Protein AF-A0A915I3L7-F1 (afdb_monomer_lite)

Secondary structure (DSSP, 8-state):
--HHHHHHHHHHTT---TTS--SEESSPPPPP-BTTTB--EEE---EEEETTEEEEEEEE--SGGGTT-EE--EEEPPTT--HHHHHHHHHHHHH-TTSSS---TTEEEEEHHHHHTT-SS-BS-STTHHHHHHHHHHHTTT------------SSEEEEEEEEEEEETTEEEEEEEEETTEEE--EEEE-TTS-HHHHHHHHHHHHH-TTSEEEEEEEEEEEE---PSTTTS--EEEEEEEEEEE-SSS-------SSTTEEEEE---HHHHHHHHHHHHH-EE-

InterPro domains:
  IPR000086 NUDIX hydrolase domain [PF00293] (41-110)
  IPR000086 NUDIX hydrolase domain [PS51462] (38-161)
  IPR015797 NUDIX hydrolase-like domain superfamily [SSF55811] (39-121)
  IPR020084 NUDIX hydrolase, conserved site [PS00893] (75-96)
  IPR020476 NUDIX hydrolase [PR00502] (70-84)
  IPR020476 NUDIX hydrolase [PR00502] (84-99)

Radius of gyration: 21.19 Å; chains: 1; bounding box: 58×44×58 Å

pLDDT: mean 79.24, std 13.97, range [39.09, 95.19]

Foldseek 3Di:
DDQQVVVVVCVQQADDPPVDPAPAEPDDADQDADPPNDKDKAFDFDWDDDDPFIKTKWFADPDPVQGRAIDTQMDIADQQAWSVRSSVVSCCVRQVVVDPDDGDPGMDIDGLVCVLVVNDDHHSDCPCNVVSVLVVVCVVVVDPPPDDDDDDWDSFEKEFEWEWEDPDDQKIKTKWFADPNYIHTRMYTYYPPDDPVNRVVVVCCQFQNPLQKDWPFKFFDHKYFRSPPPSTRDYIYTYIYTYIDGDDDPDPDQSQGPDPGIGMGMDPDSVVSVVSVVCVVRTHTD

Sequence (286 aa):
MDSWETTIFDFLRQELDISLAPDIIFKKTEQLLVRRNLVYVGVGVIFRKNGDKLEILLTQEAREDCKYSWYLPAGRVEPAETLEEGMMREVQEETGLSCQSFESLGASWFDVDDVLHVRNPKLRCEDILPLIAIGKERFSVEKAVLAAHIPRSTASLLCRVCCYRRLNDNKFELLLRTVGSRTKLPVVEFSVDCHIPKVVFYLLNQVFGLDQVSLNEIKVISVECSPKPVGRNDGFCLTLLCDLRENDDRLNVSLDGRKAGYSIQDVNSQDIISRIESWIQFGCKI

Organism: Romanomermis culicivorax (NCBI:txid13658)

Structure (mmCIF, N/CA/C/O backbone):
data_AF-A0A915I3L7-F1
#
_entry.id   AF-A0A915I3L7-F1
#
loop_
_atom_site.group_PDB
_atom_site.id
_atom_site.type_symbol
_atom_site.label_atom_id
_atom_site.label_alt_id
_atom_site.label_comp_id
_atom_site.label_asym_id
_atom_site.label_entity_id
_atom_site.label_seq_id
_atom_site.pdbx_PDB_ins_code
_atom_site.Cartn_x
_atom_site.Cartn_y
_atom_site.Cartn_z
_atom_site.occupancy
_atom_site.B_iso_or_equiv
_atom_site.auth_seq_id
_atom_site.auth_comp_id
_atom_site.auth_asym_id
_atom_site.auth_atom_id
_atom_site.pdbx_PDB_model_num
ATOM 1 N N . MET A 1 1 ? 4.398 14.611 24.160 1.00 62.47 1 MET A N 1
ATOM 2 C CA . MET A 1 1 ? 3.847 13.587 23.262 1.00 62.47 1 MET A CA 1
ATOM 3 C C . MET A 1 1 ? 3.081 12.636 24.144 1.00 62.47 1 MET A C 1
ATOM 5 O O . MET A 1 1 ? 3.648 12.173 25.132 1.00 62.47 1 MET A O 1
ATOM 9 N N . ASP A 1 2 ? 1.796 12.459 23.873 1.00 74.88 2 ASP A N 1
ATOM 10 C CA . ASP A 1 2 ? 0.937 11.634 24.721 1.00 74.88 2 ASP A CA 1
ATOM 11 C C . ASP A 1 2 ? 1.383 10.160 24.673 1.00 74.88 2 ASP A C 1
ATOM 13 O O . ASP A 1 2 ? 2.095 9.729 23.756 1.00 74.88 2 ASP A O 1
ATOM 17 N N . SER A 1 3 ? 1.004 9.359 25.676 1.00 79.75 3 SER A N 1
ATOM 18 C CA . SER A 1 3 ? 1.417 7.944 25.753 1.00 79.75 3 SER A CA 1
ATOM 19 C C . SER A 1 3 ? 0.965 7.140 24.529 1.00 79.75 3 SER A C 1
ATOM 21 O O . SER A 1 3 ? 1.692 6.275 24.032 1.00 79.75 3 SER A O 1
ATOM 23 N N . TRP A 1 4 ? -0.216 7.462 24.001 1.00 84.88 4 TRP A N 1
ATOM 24 C CA . TRP A 1 4 ? -0.742 6.846 22.793 1.00 84.88 4 TRP A CA 1
ATOM 25 C C . TRP A 1 4 ? 0.005 7.313 21.539 1.00 84.88 4 TRP A C 1
ATOM 27 O O . TRP A 1 4 ? 0.300 6.483 20.687 1.00 84.88 4 TRP A O 1
ATOM 37 N N . GLU A 1 5 ? 0.373 8.596 21.434 1.00 86.06 5 GLU A N 1
ATOM 38 C CA . GLU A 1 5 ? 1.135 9.114 20.291 1.00 86.06 5 GLU A CA 1
ATOM 39 C C . GLU A 1 5 ? 2.491 8.431 20.205 1.00 86.06 5 GLU A C 1
ATOM 41 O O . GLU A 1 5 ? 2.899 8.027 19.126 1.00 86.06 5 GLU A O 1
ATOM 46 N N . THR A 1 6 ? 3.155 8.235 21.346 1.00 83.25 6 THR A N 1
ATOM 47 C CA . THR A 1 6 ? 4.419 7.487 21.418 1.00 83.25 6 THR A CA 1
ATOM 48 C C . THR A 1 6 ? 4.237 6.061 20.897 1.00 83.25 6 THR A C 1
ATOM 50 O O . THR A 1 6 ? 5.007 5.608 20.059 1.00 83.25 6 THR A O 1
ATOM 53 N N . THR A 1 7 ? 3.150 5.391 21.293 1.00 77.81 7 THR A N 1
ATOM 54 C CA . THR A 1 7 ? 2.822 4.043 20.798 1.00 77.81 7 THR A CA 1
ATOM 55 C C . THR A 1 7 ? 2.563 4.040 19.287 1.00 77.81 7 THR A C 1
ATOM 57 O O . THR A 1 7 ? 3.008 3.139 18.578 1.00 77.81 7 THR A O 1
ATOM 60 N N . ILE A 1 8 ? 1.873 5.063 18.768 1.00 79.12 8 ILE A N 1
ATOM 61 C CA . ILE A 1 8 ? 1.695 5.256 17.327 1.00 79.12 8 ILE A CA 1
ATOM 62 C C . ILE A 1 8 ? 3.046 5.503 16.659 1.00 79.12 8 ILE A C 1
ATOM 64 O O . ILE A 1 8 ? 3.305 4.906 15.626 1.00 79.12 8 ILE A O 1
ATOM 68 N N . PHE A 1 9 ? 3.945 6.298 17.235 1.00 77.31 9 PHE A N 1
ATOM 69 C CA . PHE A 1 9 ? 5.290 6.483 16.693 1.00 77.31 9 PHE A CA 1
ATOM 70 C C . PHE A 1 9 ? 6.085 5.198 16.619 1.00 77.31 9 PHE A C 1
ATOM 72 O O . PHE A 1 9 ? 6.696 4.956 15.585 1.00 77.31 9 PHE A O 1
ATOM 79 N N . ASP A 1 10 ? 6.080 4.392 17.672 1.00 73.06 10 ASP A N 1
ATOM 80 C CA . ASP A 1 10 ? 6.791 3.115 17.700 1.00 73.06 10 ASP A CA 1
ATOM 81 C C . ASP A 1 10 ? 6.244 2.181 16.617 1.00 73.06 10 ASP A C 1
ATOM 83 O O . ASP A 1 10 ? 7.001 1.617 15.821 1.00 73.06 10 ASP A O 1
ATOM 87 N N . PHE A 1 11 ? 4.915 2.152 16.485 1.00 68.62 11 PHE A N 1
ATOM 88 C CA . PHE A 1 11 ? 4.231 1.467 15.399 1.00 68.62 11 PHE A CA 1
ATOM 89 C C . PHE A 1 11 ? 4.692 1.978 14.015 1.00 68.62 11 PHE A C 1
ATOM 91 O O . PHE A 1 11 ? 5.070 1.204 13.135 1.00 68.62 11 PHE A O 1
ATOM 98 N N . LEU A 1 12 ? 4.728 3.297 13.825 1.00 66.94 12 LEU A N 1
ATOM 99 C CA . LEU A 1 12 ? 5.177 3.952 12.597 1.00 66.94 12 LEU A CA 1
ATOM 100 C C . LEU A 1 12 ? 6.675 3.758 12.314 1.00 66.94 12 LEU A C 1
ATOM 102 O O . LEU A 1 12 ? 7.101 3.935 11.166 1.00 66.94 12 LEU A O 1
ATOM 106 N N . ARG A 1 13 ? 7.458 3.445 13.350 1.00 62.88 13 ARG A N 1
ATOM 107 C CA . ARG A 1 13 ? 8.918 3.317 13.357 1.00 62.88 13 ARG A CA 1
ATOM 108 C C . ARG A 1 13 ? 9.435 1.897 13.205 1.00 62.88 13 ARG A C 1
ATOM 110 O O . ARG A 1 13 ? 10.651 1.774 13.278 1.00 62.88 13 ARG A O 1
ATOM 117 N N . GLN A 1 14 ? 8.587 0.910 12.888 1.00 57.91 14 GLN A N 1
ATOM 118 C CA . GLN A 1 14 ? 8.910 -0.492 12.516 1.00 57.91 14 GLN A CA 1
ATOM 119 C C . GLN A 1 14 ? 8.502 -1.544 13.543 1.00 57.91 14 GLN A C 1
ATOM 121 O O . GLN A 1 14 ? 8.500 -2.729 13.211 1.00 57.91 14 GLN A O 1
ATOM 126 N N . GLU A 1 15 ? 8.148 -1.162 14.771 1.00 51.75 15 GLU A N 1
ATOM 127 C CA . GLU A 1 15 ? 7.853 -2.138 15.818 1.00 51.75 15 GLU A CA 1
ATOM 128 C C . GLU A 1 15 ? 6.361 -2.466 15.860 1.00 51.75 15 GLU A C 1
ATOM 130 O O . GLU A 1 15 ? 5.546 -1.850 16.547 1.00 51.75 15 GLU A O 1
ATOM 135 N N . LEU A 1 16 ? 5.994 -3.487 15.093 1.00 54.62 16 LEU A N 1
ATOM 136 C CA . LEU A 1 16 ? 4.694 -4.127 15.198 1.00 54.62 16 LEU A CA 1
ATOM 137 C C . LEU A 1 16 ? 4.599 -4.952 16.493 1.00 54.62 16 LEU A C 1
ATOM 139 O O . LEU A 1 16 ? 5.175 -6.038 16.598 1.00 54.62 16 LEU A O 1
ATOM 143 N N . ASP A 1 17 ? 3.809 -4.492 17.464 1.00 52.72 17 ASP A N 1
ATOM 144 C CA . ASP A 1 17 ? 3.472 -5.286 18.650 1.00 52.72 17 ASP A CA 1
ATOM 145 C C . ASP A 1 17 ? 2.332 -6.280 18.362 1.00 52.72 17 ASP A C 1
ATOM 147 O O . ASP A 1 17 ? 1.155 -6.047 18.642 1.00 52.72 17 ASP A O 1
ATOM 151 N N . ILE A 1 18 ? 2.697 -7.428 17.795 1.00 47.31 18 ILE A N 1
ATOM 152 C CA . ILE A 1 18 ? 1.781 -8.539 17.483 1.00 47.31 18 ILE A CA 1
ATOM 153 C C . ILE A 1 18 ? 1.240 -9.289 18.705 1.00 47.31 18 ILE A C 1
ATOM 155 O O . ILE A 1 18 ? 0.466 -10.233 18.550 1.00 47.31 18 ILE A O 1
ATOM 159 N N . SER A 1 19 ? 1.643 -8.920 19.927 1.00 48.81 19 SER A N 1
ATOM 160 C CA . SER A 1 19 ? 1.039 -9.511 21.127 1.00 48.81 19 SER A CA 1
ATOM 161 C C . SER A 1 19 ? -0.444 -9.139 21.264 1.00 48.81 19 SER A C 1
ATOM 163 O O . SER A 1 19 ? -1.189 -9.785 22.001 1.00 48.81 19 SER A O 1
ATOM 165 N N . LEU A 1 20 ? -0.895 -8.129 20.516 1.00 58.34 20 LEU A N 1
ATOM 166 C CA . LEU A 1 20 ? -2.269 -7.666 20.497 1.00 58.34 20 LEU A CA 1
ATOM 167 C C . LEU A 1 20 ? -3.013 -8.312 19.322 1.00 58.34 20 LEU A C 1
ATOM 169 O O . LEU A 1 20 ? -2.939 -7.835 18.192 1.00 58.34 20 LEU A O 1
ATOM 173 N N . ALA A 1 21 ? -3.751 -9.384 19.620 1.00 69.62 21 ALA A N 1
ATOM 174 C CA . ALA A 1 21 ? -4.668 -10.062 18.702 1.00 69.62 21 ALA A CA 1
ATOM 175 C C . ALA A 1 21 ? -5.561 -9.075 17.906 1.00 69.62 21 ALA A C 1
ATOM 177 O O . ALA A 1 21 ? -5.828 -7.962 18.390 1.00 69.62 21 ALA A O 1
ATOM 178 N N . PRO A 1 22 ? -6.038 -9.466 16.703 1.00 80.81 22 PRO A N 1
ATOM 179 C CA . PRO A 1 22 ? -6.966 -8.648 15.927 1.00 80.81 22 PRO A CA 1
ATOM 180 C C . PRO A 1 22 ? -8.203 -8.308 16.761 1.00 80.81 22 PRO A C 1
ATOM 182 O O . PRO A 1 22 ? -8.719 -9.134 17.515 1.00 80.81 22 PRO A O 1
ATOM 185 N N . ASP A 1 23 ? -8.688 -7.079 16.621 1.00 79.94 23 ASP A N 1
ATOM 186 C CA . ASP A 1 23 ? -9.842 -6.600 17.376 1.00 79.94 23 ASP A CA 1
ATOM 187 C C . ASP A 1 23 ? -11.157 -7.183 16.837 1.00 79.94 23 ASP A C 1
ATOM 189 O O . ASP A 1 23 ? -12.138 -7.319 17.573 1.00 79.94 23 ASP A O 1
ATOM 193 N N . ILE A 1 24 ? -11.186 -7.508 15.541 1.00 81.81 24 ILE A N 1
ATOM 194 C CA . ILE A 1 24 ? -12.325 -8.100 14.838 1.00 81.81 24 ILE A CA 1
ATOM 195 C C . ILE A 1 24 ? -11.806 -9.193 13.908 1.00 81.81 24 ILE A C 1
ATOM 197 O O . ILE A 1 24 ? -10.849 -8.972 13.171 1.00 81.81 24 ILE A O 1
ATOM 201 N N . ILE A 1 25 ? -12.479 -10.343 13.907 1.00 84.69 25 ILE A N 1
ATOM 202 C CA . ILE A 1 25 ? -12.240 -11.436 12.962 1.00 84.69 25 ILE A CA 1
ATOM 203 C C . ILE A 1 25 ? -13.493 -11.569 12.098 1.00 84.69 25 ILE A C 1
ATOM 205 O O . ILE A 1 25 ? -14.564 -11.913 12.597 1.00 84.69 25 ILE A O 1
ATOM 209 N N . PHE A 1 26 ? -13.376 -11.266 10.809 1.00 74.56 26 PHE A N 1
ATOM 210 C CA . PHE A 1 26 ? -14.506 -11.302 9.875 1.00 74.56 26 PHE A CA 1
ATOM 211 C C . PHE A 1 26 ? -14.843 -12.702 9.373 1.00 74.56 26 PHE A C 1
ATOM 213 O O . PHE A 1 26 ? -16.000 -13.021 9.101 1.00 74.56 26 PHE A O 1
ATOM 220 N N . LYS A 1 27 ? -13.810 -13.525 9.213 1.00 72.44 27 LYS A N 1
ATOM 221 C CA . LYS A 1 27 ? -13.888 -14.906 8.756 1.00 72.44 27 LYS A CA 1
ATOM 222 C C . LYS A 1 27 ? -12.587 -15.587 9.150 1.00 72.44 27 LYS A C 1
ATOM 224 O O . LYS A 1 27 ? -11.536 -14.956 9.111 1.00 72.44 27 LYS A O 1
ATOM 229 N N . LYS A 1 28 ? -12.659 -16.863 9.527 1.00 68.25 28 LYS A N 1
ATOM 230 C CA . LYS A 1 28 ? -11.456 -17.653 9.785 1.00 68.25 28 LYS A CA 1
ATOM 231 C C . LYS A 1 28 ? -10.645 -17.739 8.492 1.00 68.25 28 LYS A C 1
ATOM 233 O O . LYS A 1 28 ? -11.147 -18.262 7.498 1.00 68.25 28 LYS A O 1
ATOM 238 N N . THR A 1 29 ? -9.427 -17.222 8.528 1.00 71.62 29 THR A N 1
ATOM 239 C CA . THR A 1 29 ? -8.500 -17.267 7.400 1.00 71.62 29 THR A CA 1
ATOM 240 C C . THR A 1 29 ? -7.958 -18.688 7.253 1.00 71.62 29 THR A C 1
ATOM 242 O O . THR A 1 29 ? -7.597 -19.328 8.246 1.00 71.62 29 THR A O 1
ATOM 245 N N . GLU A 1 30 ? -7.928 -19.215 6.029 1.00 71.81 30 GLU A N 1
ATOM 246 C CA . GLU A 1 30 ? -7.107 -20.395 5.743 1.00 71.81 30 GLU A CA 1
ATOM 247 C C . GLU A 1 30 ? -5.631 -20.017 5.847 1.00 71.81 30 GLU A C 1
ATOM 249 O O . GLU A 1 30 ? -5.273 -18.862 5.629 1.00 71.81 30 GLU A O 1
ATOM 254 N N . GLN A 1 31 ? -4.763 -20.982 6.151 1.00 75.88 31 GLN A N 1
ATOM 255 C CA . GLN A 1 31 ? -3.328 -20.719 6.143 1.00 75.88 31 GLN A CA 1
ATOM 256 C C . GLN A 1 31 ? -2.915 -20.227 4.753 1.00 75.88 31 GLN A C 1
ATOM 258 O O . GLN A 1 31 ? -3.094 -20.921 3.746 1.00 75.88 31 GLN A O 1
ATOM 263 N N . LEU A 1 32 ? -2.384 -19.012 4.706 1.00 77.81 32 LEU A N 1
ATOM 264 C CA . LEU A 1 32 ? -1.841 -18.441 3.487 1.00 77.81 32 LEU A CA 1
ATOM 265 C C . LEU A 1 32 ? -0.483 -19.070 3.231 1.00 77.81 32 LEU A C 1
ATOM 267 O O . LEU A 1 32 ? 0.289 -19.280 4.154 1.00 77.81 32 LEU A O 1
ATOM 271 N N . LEU A 1 33 ? -0.211 -19.417 1.985 1.00 76.75 33 LEU A N 1
ATOM 272 C CA . LEU A 1 33 ? 1.027 -20.036 1.552 1.00 76.75 33 LEU A CA 1
ATOM 273 C C . LEU A 1 33 ? 1.379 -19.437 0.193 1.00 76.75 33 LEU A C 1
ATOM 275 O O . LEU A 1 33 ? 0.644 -19.606 -0.793 1.00 76.75 33 LEU A O 1
ATOM 279 N N . VAL A 1 34 ? 2.509 -18.729 0.153 1.00 78.12 34 VAL A N 1
ATOM 280 C CA . VAL A 1 34 ? 3.043 -18.137 -1.079 1.00 78.12 34 VAL A CA 1
ATOM 281 C C . VAL A 1 34 ? 3.219 -19.234 -2.135 1.00 78.12 34 VAL A C 1
ATOM 283 O O . VAL A 1 34 ? 3.613 -20.354 -1.813 1.00 78.12 34 VAL A O 1
ATOM 286 N N . ARG A 1 35 ? 2.865 -18.932 -3.392 1.00 77.50 35 ARG A N 1
ATOM 287 C CA . ARG A 1 35 ? 2.818 -19.858 -4.547 1.00 77.50 35 ARG A CA 1
ATOM 288 C C . ARG A 1 35 ? 1.738 -20.950 -4.488 1.00 77.50 35 ARG A C 1
ATOM 290 O O . ARG A 1 35 ? 1.567 -21.645 -5.487 1.00 77.50 35 ARG A O 1
ATOM 297 N N . ARG A 1 36 ? 0.983 -21.096 -3.391 1.00 80.19 36 ARG A N 1
ATOM 298 C CA . ARG A 1 36 ? -0.126 -22.066 -3.292 1.00 80.19 36 ARG A CA 1
ATOM 299 C C . ARG A 1 36 ? -1.495 -21.403 -3.412 1.00 80.19 36 ARG A C 1
ATOM 301 O O . ARG A 1 36 ? -2.238 -21.717 -4.332 1.00 80.19 36 ARG A O 1
ATOM 308 N N . ASN A 1 37 ? -1.832 -20.517 -2.478 1.00 76.44 37 ASN A N 1
ATOM 309 C CA . ASN A 1 37 ? -3.106 -19.781 -2.446 1.00 76.44 37 ASN A CA 1
ATOM 310 C C . ASN A 1 37 ? -2.910 -18.259 -2.345 1.00 76.44 37 ASN A C 1
ATOM 312 O O . ASN A 1 37 ? -3.890 -17.520 -2.324 1.00 76.44 37 ASN A O 1
ATOM 316 N N . LEU A 1 38 ? -1.657 -17.795 -2.318 1.00 78.06 38 LEU A N 1
ATOM 317 C CA . LEU A 1 38 ? -1.293 -16.385 -2.321 1.00 78.06 38 LEU A CA 1
ATOM 318 C C . LEU A 1 38 ? -0.116 -16.141 -3.272 1.00 78.06 38 LEU A C 1
ATOM 320 O O . LEU A 1 38 ? 0.848 -16.908 -3.291 1.00 78.06 38 LEU A O 1
ATOM 324 N N . VAL A 1 39 ? -0.187 -15.074 -4.067 1.00 81.06 39 VAL A N 1
ATOM 325 C CA . VAL A 1 39 ? 0.894 -14.643 -4.962 1.00 81.06 39 VAL A CA 1
ATOM 326 C C . VAL A 1 39 ? 1.097 -13.148 -4.777 1.00 81.06 39 VAL A C 1
ATOM 328 O O . VAL A 1 39 ? 0.152 -12.378 -4.929 1.00 81.06 39 VAL A O 1
ATOM 331 N N . TYR A 1 40 ? 2.332 -12.749 -4.485 1.00 80.81 40 TYR A N 1
ATOM 332 C CA . TYR A 1 40 ? 2.744 -11.350 -4.510 1.00 80.81 40 TYR A CA 1
ATOM 333 C C . TYR A 1 40 ? 3.506 -11.076 -5.801 1.00 80.81 40 TYR A C 1
ATOM 335 O O . TYR A 1 40 ? 4.358 -11.875 -6.196 1.00 80.81 40 TYR A O 1
ATOM 343 N N . VAL A 1 41 ? 3.203 -9.947 -6.436 1.00 83.88 41 VAL A N 1
ATOM 344 C CA . VAL A 1 41 ? 3.956 -9.428 -7.579 1.00 83.88 41 VAL A CA 1
ATOM 345 C C . VAL A 1 41 ? 4.542 -8.086 -7.165 1.00 83.88 41 VAL A C 1
ATOM 347 O O . VAL A 1 41 ? 3.793 -7.170 -6.827 1.00 83.88 41 VAL A O 1
ATOM 350 N N . GLY A 1 42 ? 5.869 -7.997 -7.136 1.00 83.56 42 GLY A N 1
ATOM 351 C CA . GLY A 1 42 ? 6.584 -6.739 -6.940 1.00 83.56 42 GLY A CA 1
ATOM 352 C C . GLY A 1 42 ? 6.785 -6.046 -8.283 1.00 83.56 42 GLY A C 1
ATOM 353 O O . GLY A 1 42 ? 7.073 -6.724 -9.264 1.00 83.56 42 GLY A O 1
ATOM 354 N N . VAL A 1 43 ? 6.627 -4.721 -8.324 1.00 85.19 43 VAL A N 1
ATOM 355 C CA . VAL A 1 43 ? 6.913 -3.880 -9.498 1.00 85.19 43 VAL A CA 1
ATOM 356 C C . VAL A 1 43 ? 7.866 -2.764 -9.072 1.00 85.19 43 VAL A C 1
ATOM 358 O O . VAL A 1 43 ? 7.585 -2.036 -8.118 1.00 85.19 43 VAL A O 1
ATOM 361 N N . GLY A 1 44 ? 8.988 -2.627 -9.772 1.00 85.75 44 GLY A N 1
ATOM 362 C CA . GLY A 1 44 ? 10.047 -1.674 -9.467 1.00 85.75 44 GLY A CA 1
ATOM 363 C C . GLY A 1 44 ? 9.963 -0.429 -10.340 1.00 85.75 44 GLY A C 1
ATOM 364 O O . GLY A 1 44 ? 10.067 -0.511 -11.558 1.00 85.75 44 GLY A O 1
ATOM 365 N N . VAL A 1 45 ? 9.842 0.742 -9.714 1.00 88.25 45 VAL A N 1
ATOM 366 C CA . VAL A 1 45 ? 9.994 2.045 -10.381 1.00 88.25 45 VAL A CA 1
ATOM 367 C C . VAL A 1 45 ? 11.349 2.613 -9.974 1.00 88.25 45 VAL A C 1
ATOM 369 O O . VAL A 1 45 ? 11.515 3.091 -8.852 1.00 88.25 45 VAL A O 1
ATOM 372 N N . ILE A 1 46 ? 12.333 2.518 -10.867 1.00 88.38 46 ILE A N 1
ATOM 373 C CA . ILE A 1 46 ? 13.729 2.843 -10.557 1.00 88.38 46 ILE A CA 1
ATOM 374 C C . ILE A 1 46 ? 14.147 4.054 -11.374 1.00 88.38 46 ILE A C 1
ATOM 376 O O . ILE A 1 46 ? 14.146 4.004 -12.603 1.00 88.38 46 ILE A O 1
ATOM 380 N N . PHE A 1 47 ? 14.548 5.116 -10.681 1.00 89.81 47 PHE A N 1
ATOM 381 C CA . PHE A 1 47 ? 15.040 6.336 -11.305 1.00 89.81 47 PHE A CA 1
ATOM 382 C C . PHE A 1 47 ? 16.543 6.509 -11.121 1.00 89.81 47 PHE A C 1
ATOM 384 O O . PHE A 1 47 ? 17.104 6.135 -10.089 1.00 89.81 47 PHE A O 1
ATOM 391 N N . ARG A 1 48 ? 17.179 7.172 -12.087 1.00 88.69 48 ARG A N 1
ATOM 392 C CA . ARG A 1 48 ? 18.520 7.745 -11.939 1.00 88.69 48 ARG A CA 1
ATOM 393 C C . ARG A 1 48 ? 18.547 9.179 -12.456 1.00 88.69 48 ARG A C 1
ATOM 395 O O . ARG A 1 48 ? 17.821 9.524 -13.386 1.00 88.69 48 ARG A O 1
ATOM 402 N N . LYS A 1 49 ? 19.414 10.008 -11.873 1.00 90.38 49 LYS A N 1
ATOM 403 C CA . LYS A 1 49 ? 19.750 11.325 -12.431 1.00 90.38 49 LYS A CA 1
ATOM 404 C C . LYS A 1 49 ? 20.917 11.167 -13.407 1.00 90.38 49 LYS A C 1
ATOM 406 O O . LYS A 1 49 ? 21.948 10.617 -13.026 1.00 90.38 49 LYS A O 1
ATOM 411 N N . ASN A 1 50 ? 20.759 11.660 -14.632 1.00 89.75 50 ASN A N 1
ATOM 412 C CA . ASN A 1 50 ? 21.801 11.710 -15.657 1.00 89.75 50 ASN A CA 1
ATOM 413 C C . ASN A 1 50 ? 21.942 13.161 -16.150 1.00 89.75 50 ASN A C 1
ATOM 415 O O . ASN A 1 50 ? 21.206 13.613 -17.029 1.00 89.75 50 ASN A O 1
ATOM 419 N N . GLY A 1 51 ? 22.842 13.923 -15.517 1.00 89.62 51 GLY A N 1
ATOM 420 C CA . GLY A 1 51 ? 22.888 15.380 -15.675 1.00 89.62 51 GLY A CA 1
ATOM 421 C C . GLY A 1 51 ? 21.585 16.025 -15.193 1.00 89.62 51 GLY A C 1
ATOM 422 O O . GLY A 1 51 ? 21.134 15.744 -14.082 1.00 89.62 51 GLY A O 1
ATOM 423 N N . ASP A 1 52 ? 20.966 16.842 -16.047 1.00 87.75 52 ASP A N 1
ATOM 424 C CA . ASP A 1 52 ? 19.679 17.500 -15.773 1.00 87.75 52 ASP A CA 1
ATOM 425 C C . ASP A 1 52 ? 18.459 16.611 -16.075 1.00 87.75 52 ASP A C 1
ATOM 427 O O . ASP A 1 52 ? 17.320 17.012 -15.830 1.00 87.75 52 ASP A O 1
ATOM 431 N N . LYS A 1 53 ? 18.671 15.405 -16.619 1.00 89.88 53 LYS A N 1
ATOM 432 C CA . LYS A 1 53 ? 17.591 14.482 -16.978 1.00 89.88 53 LYS A CA 1
ATOM 433 C C . LYS A 1 53 ? 17.314 13.480 -15.871 1.00 89.88 53 LYS A C 1
ATOM 435 O O . LYS A 1 53 ? 18.228 12.956 -15.227 1.00 89.88 53 LYS A O 1
ATOM 440 N N . LEU A 1 54 ? 16.032 13.176 -15.698 1.00 93.31 54 LEU A N 1
ATOM 441 C CA . LEU A 1 54 ? 15.578 12.051 -14.899 1.00 93.31 54 LEU A CA 1
ATOM 442 C C . LEU A 1 54 ? 15.271 10.890 -15.838 1.00 93.31 54 LEU A C 1
ATOM 444 O O . LEU A 1 54 ? 14.437 11.020 -16.732 1.00 93.31 54 LEU A O 1
ATOM 448 N N . GLU A 1 55 ? 15.930 9.760 -15.618 1.00 94.19 55 GLU A N 1
ATOM 449 C CA . GLU A 1 55 ? 15.734 8.553 -16.412 1.00 94.19 55 GLU A CA 1
ATOM 450 C C . GLU A 1 55 ? 15.106 7.447 -15.562 1.00 94.19 55 GLU A C 1
ATOM 452 O O . GLU A 1 55 ? 15.366 7.359 -14.360 1.00 94.19 55 GLU A O 1
ATOM 457 N N . ILE A 1 56 ? 14.300 6.594 -16.191 1.00 93.94 56 ILE A N 1
ATOM 458 C CA . ILE A 1 56 ? 13.671 5.413 -15.601 1.00 93.94 56 ILE A CA 1
ATOM 459 C C . ILE A 1 56 ? 14.177 4.141 -16.269 1.00 93.94 56 ILE A C 1
ATOM 461 O O . ILE A 1 56 ? 14.365 4.098 -17.485 1.00 93.94 56 ILE A O 1
ATOM 465 N N . LEU A 1 57 ? 14.384 3.102 -15.466 1.00 92.56 57 LEU A N 1
ATOM 466 C CA . LEU A 1 57 ? 14.729 1.777 -15.954 1.00 92.56 57 LEU A CA 1
ATOM 467 C C . LEU A 1 57 ? 13.477 1.018 -16.398 1.00 92.56 57 LEU A C 1
ATOM 469 O O . LEU A 1 57 ? 12.546 0.847 -15.611 1.00 92.56 57 LEU A O 1
ATOM 473 N N . LEU A 1 58 ? 13.499 0.508 -17.625 1.00 92.94 58 LEU A N 1
ATOM 474 C CA . LEU A 1 58 ? 12.485 -0.397 -18.159 1.00 92.94 58 LEU A CA 1
ATOM 475 C C . LEU A 1 58 ? 13.136 -1.694 -18.642 1.00 92.94 58 LEU A C 1
ATOM 477 O O . LEU A 1 58 ? 14.299 -1.698 -19.057 1.00 92.94 58 LEU A O 1
ATOM 481 N N . THR A 1 59 ? 12.367 -2.779 -18.625 1.00 90.81 59 THR A N 1
ATOM 482 C CA . THR A 1 59 ? 12.746 -4.081 -19.180 1.00 90.81 59 THR A CA 1
ATOM 483 C C . THR A 1 59 ? 11.884 -4.415 -20.396 1.00 90.81 59 THR A C 1
ATOM 485 O O . THR A 1 59 ? 10.745 -3.962 -20.529 1.00 90.81 59 THR A O 1
ATOM 488 N N . GLN A 1 60 ? 12.457 -5.142 -21.350 1.00 87.69 60 GLN A N 1
ATOM 489 C CA . GLN A 1 60 ? 11.829 -5.498 -22.614 1.00 87.69 60 GLN A CA 1
ATOM 490 C C . GLN A 1 60 ? 11.255 -6.913 -22.543 1.00 87.69 60 GLN A C 1
ATOM 492 O O . GLN A 1 60 ? 11.939 -7.861 -22.162 1.00 87.69 60 GLN A O 1
ATOM 497 N N . GLU A 1 61 ? 10.006 -7.066 -22.978 1.00 81.50 61 GLU A N 1
ATOM 498 C CA . GLU A 1 61 ? 9.323 -8.355 -22.989 1.00 81.50 61 GLU A CA 1
ATOM 499 C C . GLU A 1 61 ? 9.964 -9.354 -23.956 1.00 81.50 61 GLU A C 1
ATOM 501 O O . GLU A 1 61 ? 10.079 -9.111 -25.165 1.00 81.50 61 GLU A O 1
ATOM 506 N N . ALA A 1 62 ? 10.315 -10.520 -23.411 1.00 72.06 62 ALA A N 1
ATOM 507 C CA . ALA A 1 62 ? 10.846 -11.650 -24.166 1.00 72.06 62 ALA A CA 1
ATOM 508 C C . ALA A 1 62 ? 9.740 -12.533 -24.771 1.00 72.06 62 ALA A C 1
ATOM 510 O O . ALA A 1 62 ? 10.019 -13.340 -25.663 1.00 72.06 62 ALA A O 1
ATOM 511 N N . ARG A 1 63 ? 8.489 -12.405 -24.301 1.00 70.19 63 ARG A N 1
ATOM 512 C CA . ARG A 1 63 ? 7.370 -13.220 -24.790 1.00 70.19 63 ARG A CA 1
ATOM 513 C C . ARG A 1 63 ? 6.974 -12.840 -26.218 1.00 70.19 63 ARG A C 1
ATOM 515 O O . ARG A 1 63 ? 6.922 -11.664 -26.567 1.00 70.19 63 ARG A O 1
ATOM 522 N N . GLU A 1 64 ? 6.655 -13.838 -27.040 1.00 64.88 64 GLU A N 1
ATOM 523 C CA . GLU A 1 64 ? 6.366 -13.642 -28.470 1.00 64.88 64 GLU A CA 1
ATOM 524 C C . GLU A 1 64 ? 5.114 -12.795 -28.747 1.00 64.88 64 GLU A C 1
ATOM 526 O O . GLU A 1 64 ? 5.083 -12.066 -29.735 1.00 64.88 64 GLU A O 1
ATOM 531 N N . ASP A 1 65 ? 4.115 -12.848 -27.866 1.00 65.88 65 ASP A N 1
ATOM 532 C CA . ASP A 1 65 ? 2.848 -12.115 -27.967 1.00 65.88 65 ASP A CA 1
ATOM 533 C C . ASP A 1 65 ? 2.995 -10.600 -27.744 1.00 65.88 65 ASP A C 1
ATOM 535 O O . ASP A 1 65 ? 2.246 -9.816 -28.328 1.00 65.88 65 ASP A O 1
ATOM 539 N N . CYS A 1 66 ? 3.990 -10.179 -26.959 1.00 65.00 66 CYS A N 1
ATOM 540 C CA . CYS A 1 66 ? 4.255 -8.772 -26.625 1.00 65.00 66 CYS A CA 1
ATOM 541 C C . CYS A 1 66 ? 5.699 -8.354 -26.942 1.00 65.00 66 CYS A C 1
ATOM 543 O O . CYS A 1 66 ? 6.225 -7.402 -26.353 1.00 65.00 66 CYS A O 1
ATOM 545 N N . LYS A 1 67 ? 6.346 -9.068 -27.868 1.00 68.25 67 LYS A N 1
ATOM 546 C CA . LYS A 1 67 ? 7.771 -8.928 -28.168 1.00 68.25 67 LYS A CA 1
ATOM 547 C C . LYS A 1 67 ? 8.124 -7.473 -28.485 1.00 68.25 67 LYS A C 1
ATOM 549 O O . LYS A 1 67 ? 7.417 -6.803 -29.242 1.00 68.25 67 LYS A O 1
ATOM 554 N N . TYR A 1 68 ? 9.227 -6.999 -27.909 1.00 78.19 68 TYR A N 1
ATOM 555 C CA . TYR A 1 68 ? 9.767 -5.639 -28.071 1.00 78.19 68 TYR A CA 1
ATOM 556 C C . TYR A 1 68 ? 8.999 -4.502 -27.383 1.00 78.19 68 TYR A C 1
ATOM 558 O O . TYR A 1 68 ? 9.374 -3.338 -27.545 1.00 78.19 68 TYR A O 1
ATOM 566 N N . SER A 1 69 ? 7.949 -4.805 -26.618 1.00 88.25 69 SER A N 1
ATOM 567 C CA . SER A 1 69 ? 7.321 -3.813 -25.742 1.00 88.25 69 SER A CA 1
ATOM 568 C C . SER A 1 69 ? 8.062 -3.700 -24.409 1.00 88.25 69 SER A C 1
ATOM 570 O O . SER A 1 69 ? 8.706 -4.653 -23.968 1.00 88.25 69 SER A O 1
ATOM 572 N N . TRP A 1 70 ? 7.996 -2.522 -23.797 1.00 92.25 70 TRP A N 1
ATOM 573 C CA . TRP A 1 70 ? 8.718 -2.198 -22.567 1.00 92.25 70 TRP A CA 1
ATOM 574 C C . TRP A 1 70 ? 7.777 -2.107 -21.372 1.00 92.25 70 TRP A C 1
ATOM 576 O O . TRP A 1 70 ? 6.643 -1.637 -21.503 1.00 92.25 70 TRP A O 1
ATOM 586 N N . TYR A 1 71 ? 8.249 -2.542 -20.210 1.00 91.75 71 TYR A N 1
ATOM 587 C CA . TYR A 1 71 ? 7.502 -2.490 -18.961 1.00 91.75 71 TYR A CA 1
ATOM 588 C C . TYR A 1 71 ? 8.433 -2.236 -17.763 1.00 91.75 71 TYR A C 1
ATOM 590 O O . TYR A 1 71 ? 9.652 -2.165 -17.917 1.00 91.75 71 TYR A O 1
ATOM 598 N N . LEU A 1 72 ? 7.854 -1.998 -16.586 1.00 91.81 72 LEU A N 1
ATOM 599 C CA . LEU A 1 72 ? 8.621 -1.842 -15.347 1.00 91.81 72 LEU A CA 1
ATOM 600 C C . LEU A 1 72 ? 9.162 -3.202 -14.902 1.00 91.81 72 LEU A C 1
ATOM 602 O O . LEU A 1 72 ? 8.375 -4.140 -14.925 1.00 91.81 72 LEU A O 1
ATOM 606 N N . PRO A 1 73 ? 10.406 -3.308 -14.403 1.00 90.31 73 PRO A N 1
ATOM 607 C CA . PRO A 1 73 ? 10.884 -4.556 -13.826 1.00 90.31 73 PRO A CA 1
ATOM 608 C C . PRO A 1 73 ? 9.889 -5.106 -12.806 1.00 90.31 73 PRO A C 1
ATOM 610 O O . PRO A 1 73 ? 9.490 -4.379 -11.889 1.00 90.31 73 PRO A O 1
ATOM 613 N N . ALA A 1 74 ? 9.455 -6.352 -12.959 1.00 88.94 74 ALA A N 1
ATOM 614 C CA . ALA A 1 74 ? 8.478 -6.941 -12.058 1.00 88.94 74 ALA A CA 1
ATOM 615 C C . ALA A 1 74 ? 8.596 -8.456 -11.995 1.00 88.94 74 ALA A C 1
ATOM 617 O O . ALA A 1 74 ? 8.917 -9.125 -12.967 1.00 88.94 74 ALA A O 1
ATOM 618 N N . GLY A 1 75 ? 8.209 -9.025 -10.862 1.00 87.75 75 GLY A N 1
ATOM 619 C CA . GLY A 1 75 ? 8.214 -10.469 -10.740 1.00 87.75 75 GLY A CA 1
ATOM 620 C C . GLY A 1 75 ? 7.535 -10.975 -9.491 1.00 87.75 75 GLY A C 1
ATOM 621 O O . GLY A 1 75 ? 6.990 -10.221 -8.679 1.00 87.75 75 GLY A O 1
ATOM 622 N N . ARG A 1 76 ? 7.484 -12.299 -9.387 1.00 90.12 76 ARG A N 1
ATOM 623 C CA . ARG A 1 76 ? 6.771 -12.973 -8.305 1.00 90.12 76 ARG A CA 1
ATOM 624 C C . ARG A 1 76 ? 7.705 -13.125 -7.119 1.00 90.12 76 ARG A C 1
ATOM 626 O O . ARG A 1 76 ? 8.809 -13.629 -7.260 1.00 90.12 76 ARG A O 1
ATOM 633 N N . VAL A 1 77 ? 7.217 -12.779 -5.936 1.00 85.06 77 VAL A N 1
ATOM 634 C CA . VAL A 1 77 ? 7.965 -13.026 -4.699 1.00 85.06 77 VAL A CA 1
ATOM 635 C C . VAL A 1 77 ? 7.969 -14.524 -4.404 1.00 85.06 77 VAL A C 1
ATOM 637 O O . VAL A 1 77 ? 6.920 -15.177 -4.491 1.00 85.06 77 VAL A O 1
ATOM 640 N N . GLU A 1 78 ? 9.137 -15.073 -4.066 1.00 87.38 78 GLU A N 1
ATOM 641 C CA . GLU A 1 78 ? 9.277 -16.491 -3.745 1.00 87.38 78 GLU A CA 1
ATOM 642 C C . GLU A 1 78 ? 8.975 -16.795 -2.271 1.00 87.38 78 GLU A C 1
ATOM 644 O O . GLU A 1 78 ? 9.002 -15.906 -1.411 1.00 87.38 78 GLU A O 1
ATOM 649 N N . PRO A 1 79 ? 8.667 -18.063 -1.936 1.00 84.50 79 PRO A N 1
ATOM 650 C CA . PRO A 1 79 ? 8.564 -18.479 -0.546 1.00 84.50 79 PRO A CA 1
ATOM 651 C C . PRO A 1 79 ? 9.837 -18.117 0.229 1.00 84.50 79 PRO A C 1
ATOM 653 O O . PRO A 1 79 ? 10.946 -18.326 -0.255 1.00 84.50 79 PRO A O 1
ATOM 656 N N . ALA A 1 80 ? 9.667 -17.640 1.463 1.00 81.75 80 ALA A N 1
ATOM 657 C CA . ALA A 1 80 ? 10.742 -17.130 2.319 1.00 81.75 80 ALA A CA 1
ATOM 658 C C . ALA A 1 80 ? 11.407 -15.809 1.905 1.00 81.75 80 ALA A C 1
ATOM 660 O O . ALA A 1 80 ? 12.352 -15.442 2.587 1.00 81.75 80 ALA A O 1
ATOM 661 N N . GLU A 1 81 ? 10.957 -15.060 0.900 1.00 81.00 81 GLU A N 1
ATOM 662 C CA . GLU A 1 81 ? 11.551 -13.748 0.563 1.00 81.00 81 GLU A CA 1
ATOM 663 C C . GLU A 1 81 ? 10.645 -12.591 0.984 1.00 81.00 81 GLU A C 1
ATOM 665 O O . GLU A 1 81 ? 9.440 -12.636 0.742 1.00 81.00 81 GLU A O 1
ATOM 670 N N . THR A 1 82 ? 11.183 -11.528 1.592 1.00 78.69 82 THR A N 1
ATOM 671 C CA . THR A 1 82 ? 10.388 -10.298 1.784 1.00 78.69 82 THR A CA 1
ATOM 672 C C . THR A 1 82 ? 10.001 -9.684 0.431 1.00 78.69 82 THR A C 1
ATOM 674 O O . THR A 1 82 ? 10.588 -10.000 -0.603 1.00 78.69 82 THR A O 1
ATOM 677 N N . LEU A 1 83 ? 9.017 -8.772 0.420 1.00 78.50 83 LEU A N 1
ATOM 678 C CA . LEU A 1 83 ? 8.654 -8.041 -0.805 1.00 78.50 83 LEU A CA 1
ATOM 679 C C . LEU A 1 83 ? 9.860 -7.284 -1.391 1.00 78.50 83 LEU A C 1
ATOM 681 O O . LEU A 1 83 ? 10.037 -7.265 -2.604 1.00 78.50 83 LEU A O 1
ATOM 685 N N . GLU A 1 84 ? 10.685 -6.689 -0.525 1.00 78.31 84 GLU A N 1
ATOM 686 C CA . GLU A 1 84 ? 11.906 -5.978 -0.911 1.00 78.31 84 GLU A CA 1
ATOM 687 C C . GLU A 1 84 ? 12.964 -6.935 -1.472 1.00 78.31 84 GLU A C 1
ATOM 689 O O . GLU A 1 84 ? 13.486 -6.686 -2.554 1.00 78.31 84 GLU A O 1
ATOM 694 N N . GLU A 1 85 ? 13.231 -8.055 -0.791 1.00 84.00 85 GLU A N 1
ATOM 695 C CA . GLU A 1 85 ? 14.189 -9.069 -1.252 1.00 84.00 85 GLU A CA 1
ATOM 696 C C . GLU A 1 85 ? 13.791 -9.628 -2.623 1.00 84.00 85 GLU A C 1
ATOM 698 O O . GLU A 1 85 ? 14.619 -9.665 -3.534 1.00 84.00 85 GLU A O 1
ATOM 703 N N . GLY A 1 86 ? 12.515 -9.993 -2.790 1.00 85.38 86 GLY A N 1
ATOM 704 C CA . GLY A 1 86 ? 11.985 -10.472 -4.064 1.00 85.38 86 GLY A CA 1
ATOM 705 C C . GLY A 1 86 ? 12.109 -9.415 -5.161 1.00 85.38 86 GLY A C 1
ATOM 706 O O . GLY A 1 86 ? 12.581 -9.719 -6.249 1.00 85.38 86 GLY A O 1
ATOM 707 N N . MET A 1 87 ? 11.769 -8.153 -4.876 1.00 85.31 87 MET A N 1
ATOM 708 C CA . MET A 1 87 ? 11.918 -7.066 -5.849 1.00 85.31 87 MET A CA 1
ATOM 709 C C . MET A 1 87 ? 13.383 -6.842 -6.243 1.00 85.31 87 MET A C 1
ATOM 711 O O . MET A 1 87 ? 13.684 -6.703 -7.425 1.00 85.31 87 MET A O 1
ATOM 715 N N . MET A 1 88 ? 14.304 -6.820 -5.277 1.00 84.62 88 MET A N 1
ATOM 716 C CA . MET A 1 88 ? 15.736 -6.663 -5.544 1.00 84.62 88 MET A CA 1
ATOM 717 C C . MET A 1 88 ? 16.277 -7.801 -6.412 1.00 84.62 88 MET A C 1
ATOM 719 O O . MET A 1 88 ? 17.031 -7.537 -7.351 1.00 84.62 88 MET A O 1
ATOM 723 N N . ARG A 1 89 ? 15.868 -9.043 -6.125 1.00 90.00 89 ARG A N 1
ATOM 724 C CA . ARG A 1 89 ? 16.219 -10.224 -6.918 1.00 90.00 89 ARG A CA 1
ATOM 725 C C . ARG A 1 89 ? 15.690 -10.111 -8.351 1.00 90.00 89 ARG A C 1
ATOM 727 O O . ARG A 1 89 ? 16.471 -10.250 -9.283 1.00 90.00 89 ARG A O 1
ATOM 734 N N . GLU A 1 90 ? 14.408 -9.799 -8.539 1.00 89.62 90 GLU A N 1
ATOM 735 C CA . GLU A 1 90 ? 13.791 -9.669 -9.872 1.00 89.62 90 GLU A CA 1
ATOM 736 C C . GLU A 1 90 ? 14.445 -8.553 -10.702 1.00 89.62 90 GLU A C 1
ATOM 738 O O . GLU A 1 90 ? 14.793 -8.753 -11.864 1.00 89.62 90 GLU A O 1
ATOM 743 N N . VAL A 1 91 ? 14.717 -7.391 -10.093 1.00 86.81 91 VAL A N 1
ATOM 744 C CA . VAL A 1 91 ? 15.472 -6.316 -10.761 1.00 86.81 91 VAL A CA 1
ATOM 745 C C . VAL A 1 91 ? 16.844 -6.820 -11.184 1.00 86.81 91 VAL A C 1
ATOM 747 O O . VAL A 1 91 ? 17.263 -6.576 -12.313 1.00 86.81 91 VAL A O 1
ATOM 750 N N . GLN A 1 92 ? 17.563 -7.510 -10.300 1.00 86.56 92 GLN A N 1
ATOM 751 C CA . GLN A 1 92 ? 18.887 -8.042 -10.600 1.00 86.56 92 GLN A CA 1
ATOM 752 C C . GLN A 1 92 ? 18.852 -9.052 -11.757 1.00 86.56 92 GLN A C 1
ATOM 754 O O . GLN A 1 92 ? 19.694 -8.964 -12.649 1.00 86.56 92 GLN A O 1
ATOM 759 N N . GLU A 1 93 ? 17.887 -9.971 -11.758 1.00 86.62 93 GLU A N 1
ATOM 760 C CA . GLU A 1 93 ? 17.719 -11.005 -12.784 1.00 86.62 93 GLU A CA 1
ATOM 761 C C . GLU A 1 93 ? 17.363 -10.416 -14.158 1.00 86.62 93 GLU A C 1
ATOM 763 O O . GLU A 1 93 ? 17.964 -10.802 -15.161 1.00 86.62 93 GLU A O 1
ATOM 768 N N . GLU A 1 94 ? 16.440 -9.450 -14.220 1.00 85.69 94 GLU A N 1
ATOM 769 C CA . GLU A 1 94 ? 16.003 -8.866 -15.495 1.00 85.69 94 GLU A CA 1
ATOM 770 C C . GLU A 1 94 ? 16.993 -7.832 -16.054 1.00 85.69 94 GLU A C 1
ATOM 772 O O . GLU A 1 94 ? 17.175 -7.714 -17.270 1.00 85.69 94 GLU A O 1
ATOM 777 N N . THR A 1 95 ? 17.636 -7.059 -15.174 1.00 81.56 95 THR A N 1
ATOM 778 C CA . THR A 1 95 ? 18.379 -5.850 -15.572 1.00 81.56 95 THR A CA 1
ATOM 779 C C . THR A 1 95 ? 19.890 -5.990 -15.451 1.00 81.56 95 THR A C 1
ATOM 781 O O . THR A 1 95 ? 20.622 -5.271 -16.131 1.00 81.56 95 THR A O 1
ATOM 784 N N . GLY A 1 96 ? 20.370 -6.902 -14.600 1.00 79.81 96 GLY A N 1
ATOM 785 C CA . GLY A 1 96 ? 21.789 -7.071 -14.294 1.00 79.81 96 GLY A CA 1
ATOM 786 C C . GLY A 1 96 ? 22.387 -6.007 -13.362 1.00 79.81 96 GLY A C 1
ATOM 787 O O . GLY A 1 96 ? 23.596 -6.026 -13.142 1.00 79.81 96 GLY A O 1
ATOM 788 N N . LEU A 1 97 ? 21.585 -5.103 -12.777 1.00 73.06 97 LEU A N 1
ATOM 789 C CA . LEU A 1 97 ? 22.051 -3.903 -12.050 1.00 73.06 97 LEU A CA 1
ATOM 790 C C . LEU A 1 97 ? 22.908 -4.123 -10.781 1.00 73.06 97 LEU A C 1
ATOM 792 O O . LEU A 1 97 ? 23.349 -3.153 -10.168 1.00 73.06 97 LEU A O 1
ATOM 796 N N . SER A 1 98 ? 23.214 -5.360 -10.390 1.00 58.97 98 SER A N 1
ATOM 797 C CA . SER A 1 98 ? 24.215 -5.665 -9.353 1.00 58.97 98 SER A CA 1
ATOM 798 C C . SER A 1 98 ? 25.644 -5.808 -9.893 1.00 58.97 98 SER A C 1
ATOM 800 O O . SER A 1 98 ? 26.606 -5.786 -9.127 1.00 58.97 98 SER A O 1
ATOM 802 N N . CYS A 1 99 ? 25.788 -6.063 -11.195 1.00 41.78 99 CYS A N 1
ATOM 803 C CA . CYS A 1 99 ? 27.067 -6.287 -11.852 1.00 41.78 99 CYS A CA 1
ATOM 804 C C . CYS A 1 99 ? 27.591 -4.945 -12.367 1.00 41.78 99 CYS A C 1
ATOM 806 O O . CYS A 1 99 ? 26.895 -4.235 -13.083 1.00 41.78 99 CYS A O 1
ATOM 808 N N . GLN A 1 100 ? 28.831 -4.593 -12.020 1.00 41.31 100 GLN A N 1
ATOM 809 C CA . GLN A 1 100 ? 29.476 -3.304 -12.338 1.00 41.31 100 GLN A CA 1
ATOM 810 C C . GLN A 1 100 ? 29.663 -3.013 -13.842 1.00 41.31 100 GLN A C 1
ATOM 812 O O . GLN A 1 100 ? 30.326 -2.048 -14.217 1.00 41.31 100 GLN A O 1
ATOM 817 N N . SER A 1 101 ? 29.101 -3.828 -14.724 1.00 39.09 101 SER A N 1
ATOM 818 C CA . SER A 1 101 ? 29.200 -3.669 -16.162 1.00 39.09 101 SER A CA 1
ATOM 819 C C . SER A 1 101 ? 28.055 -4.425 -16.822 1.00 39.09 101 SER A C 1
ATOM 821 O O . SER A 1 101 ? 27.835 -5.587 -16.482 1.00 39.09 101 SER A O 1
ATOM 823 N N . PHE A 1 102 ? 27.439 -3.776 -17.808 1.00 41.19 102 PHE A N 1
ATOM 824 C CA . PHE A 1 102 ? 26.430 -4.264 -18.752 1.00 41.19 102 PHE A CA 1
ATOM 825 C C . PHE A 1 102 ? 24.971 -4.009 -18.358 1.00 41.19 102 PHE A C 1
ATOM 827 O O . PHE A 1 102 ? 24.372 -4.697 -17.540 1.00 41.19 102 PHE A O 1
ATOM 834 N N . GLU A 1 103 ? 24.397 -3.020 -19.047 1.00 50.38 103 GLU A N 1
ATOM 835 C CA . GLU A 1 103 ? 22.996 -3.030 -19.454 1.00 50.38 103 GLU A CA 1
ATOM 836 C C . GLU A 1 103 ? 22.701 -4.421 -20.044 1.00 50.38 103 GLU A C 1
ATOM 838 O O . GLU A 1 103 ? 23.318 -4.831 -21.031 1.00 50.38 103 GLU A O 1
ATOM 843 N N . SER A 1 104 ? 21.838 -5.197 -19.384 1.00 55.75 104 SER A N 1
ATOM 844 C CA . SER A 1 104 ? 21.351 -6.465 -19.932 1.00 55.75 104 SER A CA 1
ATOM 845 C C . SER A 1 104 ? 20.700 -6.218 -21.302 1.00 55.75 104 SER A C 1
ATOM 847 O O . SER A 1 104 ? 20.091 -5.171 -21.516 1.00 55.75 104 SER A O 1
ATOM 849 N N . LEU A 1 105 ? 20.766 -7.188 -22.227 1.00 58.84 105 LEU A N 1
ATOM 850 C CA . LEU A 1 105 ? 20.169 -7.086 -23.576 1.00 58.84 105 LEU A CA 1
ATOM 851 C C . LEU A 1 105 ? 18.661 -6.759 -23.563 1.00 58.84 105 LEU A C 1
ATOM 853 O O . LEU A 1 105 ? 18.116 -6.374 -24.595 1.00 58.84 105 LEU A O 1
ATOM 857 N N . GLY A 1 106 ? 17.995 -6.927 -22.417 1.00 77.50 106 GLY A N 1
ATOM 858 C CA . GLY A 1 106 ? 16.579 -6.641 -22.214 1.00 77.50 106 GLY A CA 1
ATOM 859 C C . GLY A 1 106 ? 16.278 -5.499 -21.243 1.00 77.50 106 GLY A C 1
ATOM 860 O O . GLY A 1 106 ? 15.136 -5.416 -20.817 1.00 77.50 106 GLY A O 1
ATOM 861 N N . ALA A 1 107 ? 17.232 -4.643 -20.861 1.00 87.31 107 ALA A N 1
ATOM 862 C CA . ALA A 1 107 ? 16.976 -3.515 -19.958 1.00 87.31 107 ALA A CA 1
ATOM 863 C C . ALA A 1 107 ? 17.594 -2.214 -20.479 1.00 87.31 107 ALA A C 1
ATOM 865 O O . ALA A 1 107 ? 18.689 -2.208 -21.037 1.00 87.31 107 ALA A O 1
ATOM 866 N N . SER A 1 108 ? 16.896 -1.091 -20.324 1.00 90.50 108 SER A N 1
ATOM 867 C CA . SER A 1 108 ? 17.381 0.210 -20.795 1.00 90.50 108 SER A CA 1
ATOM 868 C C . SER A 1 108 ? 16.791 1.364 -19.999 1.00 90.50 108 SER A C 1
ATOM 870 O O . SER A 1 108 ? 15.712 1.262 -19.413 1.00 90.50 108 SER A O 1
ATOM 872 N N . TRP A 1 109 ? 17.526 2.473 -19.993 1.00 93.12 109 TRP A N 1
ATOM 873 C CA . TRP A 1 109 ? 17.118 3.719 -19.362 1.00 93.12 109 TRP A CA 1
ATOM 874 C C . TRP A 1 109 ? 16.442 4.636 -20.376 1.00 93.12 109 TRP A C 1
ATOM 876 O O . TRP A 1 109 ? 16.957 4.841 -21.474 1.00 93.12 109 TRP A O 1
ATOM 886 N N . PHE A 1 110 ? 15.306 5.207 -19.990 1.00 93.75 110 PHE A N 1
ATOM 887 C CA . PHE A 1 110 ? 14.531 6.132 -20.812 1.00 93.75 110 PHE A CA 1
ATOM 888 C C . PHE A 1 110 ? 14.286 7.430 -20.065 1.00 93.75 110 PHE A C 1
ATOM 890 O O . PHE A 1 110 ? 14.134 7.421 -18.847 1.00 93.75 110 PHE A O 1
ATOM 897 N N . ASP A 1 111 ? 14.218 8.542 -20.790 1.00 95.19 111 ASP A N 1
ATOM 898 C CA . ASP A 1 111 ? 13.796 9.813 -20.213 1.00 95.19 111 ASP A CA 1
ATOM 899 C C . ASP A 1 111 ? 12.370 9.678 -19.653 1.00 95.19 111 ASP A C 1
ATOM 901 O O . ASP A 1 111 ? 11.464 9.185 -20.330 1.00 95.19 111 ASP A O 1
ATOM 905 N N . VAL A 1 112 ? 12.172 10.076 -18.395 1.00 94.69 112 VAL A N 1
ATOM 906 C CA . VAL A 1 112 ? 10.880 9.918 -17.714 1.00 94.69 112 VAL A CA 1
ATOM 907 C C . VAL A 1 112 ? 9.769 10.678 -18.431 1.00 94.69 112 VAL A C 1
ATOM 909 O O . VAL A 1 112 ? 8.639 10.189 -18.490 1.00 94.69 112 VAL A O 1
ATOM 912 N N . ASP A 1 113 ? 10.063 11.854 -18.986 1.00 93.94 113 ASP A N 1
ATOM 913 C CA . ASP A 1 113 ? 9.060 12.640 -19.694 1.00 93.94 113 ASP A CA 1
ATOM 914 C C . ASP A 1 113 ? 8.711 12.018 -21.047 1.00 93.94 113 ASP A C 1
ATOM 916 O O . ASP A 1 113 ? 7.545 12.055 -21.440 1.00 93.94 113 ASP A O 1
ATOM 920 N N . ASP A 1 114 ? 9.652 11.366 -21.727 1.00 94.69 114 ASP A N 1
ATOM 921 C CA . ASP A 1 114 ? 9.334 10.624 -22.951 1.00 94.69 114 ASP A CA 1
ATOM 922 C C . ASP A 1 114 ? 8.422 9.420 -22.679 1.00 94.69 114 ASP A C 1
ATOM 924 O O . ASP A 1 114 ? 7.490 9.177 -23.453 1.00 94.69 114 ASP A O 1
ATOM 928 N N . VAL A 1 115 ? 8.625 8.718 -21.558 1.00 94.69 115 VAL A N 1
ATOM 929 C CA . VAL A 1 115 ? 7.774 7.589 -21.147 1.00 94.69 115 VAL A CA 1
ATOM 930 C C . VAL A 1 115 ? 6.375 8.065 -20.750 1.00 94.69 115 VAL A C 1
ATOM 932 O O . VAL A 1 115 ? 5.384 7.527 -21.241 1.00 94.69 115 VAL A O 1
ATOM 935 N N . LEU A 1 116 ? 6.275 9.096 -19.900 1.00 93.19 116 LEU A N 1
ATOM 936 C CA . LEU A 1 116 ? 4.991 9.621 -19.410 1.00 93.19 116 LEU A CA 1
ATOM 937 C C . LEU A 1 116 ? 4.105 10.196 -20.522 1.00 93.19 116 LEU A C 1
ATOM 939 O O . LEU A 1 116 ? 2.882 10.134 -20.422 1.00 93.19 116 LEU A O 1
ATOM 943 N N . HIS A 1 117 ? 4.709 10.734 -21.584 1.00 92.88 117 HIS A N 1
ATOM 944 C CA . HIS A 1 117 ? 3.987 11.250 -22.750 1.00 92.88 117 HIS A CA 1
ATOM 945 C C . HIS A 1 117 ? 3.871 10.223 -23.888 1.00 92.88 117 HIS A C 1
ATOM 947 O O . HIS A 1 117 ? 3.500 10.602 -25.000 1.00 92.88 117 HIS A O 1
ATOM 953 N N . VAL A 1 118 ? 4.209 8.950 -23.630 1.00 87.19 118 VAL A N 1
ATOM 954 C CA . VAL A 1 118 ? 4.136 7.825 -24.582 1.00 87.19 118 VAL A CA 1
ATOM 955 C C . VAL A 1 118 ? 4.847 8.142 -25.909 1.00 87.19 118 VAL A C 1
ATOM 957 O O . VAL A 1 118 ? 4.410 7.774 -26.998 1.00 87.19 118 VAL A O 1
ATOM 960 N N . ARG A 1 119 ? 5.962 8.877 -25.832 1.00 88.44 119 ARG A N 1
ATOM 961 C CA . ARG A 1 119 ? 6.777 9.252 -26.996 1.00 88.44 119 ARG A CA 1
ATOM 962 C C . ARG A 1 119 ? 7.761 8.148 -27.344 1.00 88.44 119 ARG A C 1
ATOM 964 O O . ARG A 1 119 ? 7.927 7.813 -28.514 1.00 88.44 119 ARG A O 1
ATOM 971 N N . ASN A 1 120 ? 8.423 7.609 -26.324 1.00 86.69 120 ASN A N 1
ATOM 972 C CA . ASN A 1 120 ? 9.417 6.551 -26.437 1.00 86.69 120 ASN A CA 1
ATOM 973 C C . ASN A 1 120 ? 9.666 5.948 -25.039 1.00 86.69 120 ASN A C 1
ATOM 975 O O . ASN A 1 120 ? 9.838 6.717 -24.095 1.00 86.69 120 ASN A O 1
ATOM 979 N N . PRO A 1 121 ? 9.728 4.615 -24.876 1.00 90.19 121 PRO A N 1
ATOM 980 C CA . PRO A 1 121 ? 9.581 3.564 -25.880 1.00 90.19 121 PRO A CA 1
ATOM 981 C C . PRO A 1 121 ? 8.134 3.080 -26.048 1.00 90.19 121 PRO A C 1
ATOM 983 O O . PRO A 1 121 ? 7.218 3.541 -25.372 1.00 90.19 121 PRO A O 1
ATOM 986 N N . LYS A 1 122 ? 7.918 2.114 -26.953 1.00 91.62 122 LYS A N 1
ATOM 987 C CA . LYS A 1 122 ? 6.635 1.406 -27.072 1.00 91.62 122 LYS A CA 1
ATOM 988 C C . LYS A 1 122 ? 6.372 0.600 -25.796 1.00 91.62 122 LYS A C 1
ATOM 990 O O . LYS A 1 122 ? 6.986 -0.448 -25.589 1.00 91.62 122 LYS A O 1
ATOM 995 N N . LEU A 1 123 ? 5.446 1.070 -24.969 1.00 91.62 123 LEU A N 1
ATOM 996 C CA . LEU A 1 123 ? 5.058 0.392 -23.736 1.00 91.62 123 LEU A CA 1
ATOM 997 C C . LEU A 1 123 ? 4.206 -0.849 -24.016 1.00 91.62 123 LEU A C 1
ATOM 999 O O . LEU A 1 123 ? 3.475 -0.916 -25.006 1.00 91.62 123 LEU A O 1
ATOM 1003 N N . ARG A 1 124 ? 4.305 -1.841 -23.128 1.00 89.62 124 ARG A N 1
ATOM 1004 C CA . ARG A 1 124 ? 3.432 -3.024 -23.126 1.00 89.62 124 ARG A CA 1
ATOM 1005 C C . ARG A 1 124 ? 1.990 -2.636 -22.805 1.00 89.62 124 ARG A C 1
ATOM 1007 O O . ARG A 1 124 ? 1.062 -3.144 -23.427 1.00 89.62 124 ARG A O 1
ATOM 1014 N N . CYS A 1 125 ? 1.827 -1.769 -21.811 1.00 88.12 125 CYS A N 1
ATOM 1015 C CA . CYS A 1 125 ? 0.561 -1.249 -21.318 1.00 88.12 125 CYS A CA 1
ATOM 1016 C C . CYS A 1 125 ? 0.807 0.130 -20.685 1.00 88.12 125 CYS A C 1
ATOM 1018 O O . CYS A 1 125 ? 1.910 0.408 -20.215 1.00 88.12 125 CYS A O 1
ATOM 1020 N N . GLU A 1 126 ? -0.208 0.992 -20.681 1.00 91.19 126 GLU A N 1
ATOM 1021 C CA . GLU A 1 126 ? -0.149 2.339 -20.089 1.00 91.19 126 GLU A CA 1
ATOM 1022 C C . GLU A 1 126 ? -0.579 2.360 -18.607 1.00 91.19 126 GLU A C 1
ATOM 1024 O O . GLU A 1 126 ? -0.522 3.397 -17.949 1.00 91.19 126 GLU A O 1
ATOM 1029 N N . ASP A 1 127 ? -0.966 1.211 -18.044 1.00 87.94 127 ASP A N 1
ATOM 1030 C CA . ASP A 1 127 ? -1.327 1.050 -16.627 1.00 87.94 127 ASP A CA 1
ATOM 1031 C C . ASP A 1 127 ? -0.174 1.349 -15.651 1.00 87.94 127 ASP A C 1
ATOM 1033 O O . ASP A 1 127 ? -0.412 1.633 -14.477 1.00 87.94 127 ASP A O 1
ATOM 1037 N N . ILE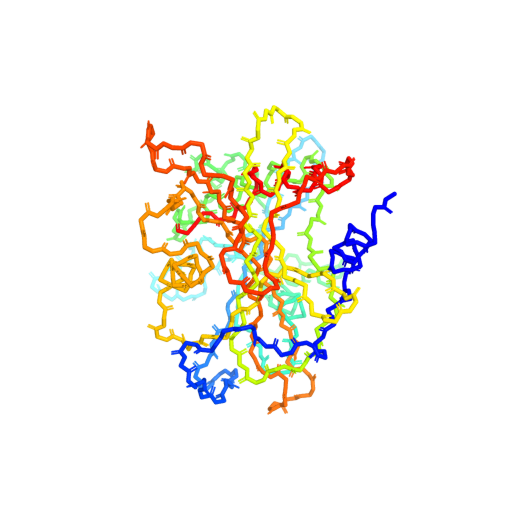 A 1 128 ? 1.070 1.352 -16.138 1.00 90.31 128 ILE A N 1
ATOM 1038 C CA . ILE A 1 128 ? 2.259 1.738 -15.373 1.00 90.31 128 ILE A CA 1
ATOM 1039 C C . ILE A 1 128 ? 2.452 3.258 -15.266 1.00 90.31 128 ILE A C 1
ATOM 1041 O O . ILE A 1 128 ? 3.178 3.710 -14.379 1.00 90.31 128 ILE A O 1
ATOM 1045 N N . LEU A 1 129 ? 1.822 4.068 -16.128 1.00 92.25 129 LEU A N 1
ATOM 1046 C CA . LEU A 1 129 ? 2.043 5.521 -16.160 1.00 92.25 129 LEU A CA 1
ATOM 1047 C C . LEU A 1 129 ? 1.691 6.212 -14.829 1.00 92.25 129 LEU A C 1
ATOM 1049 O O . LEU A 1 129 ? 2.502 7.018 -14.362 1.00 92.25 129 LEU A O 1
ATOM 1053 N N . PRO A 1 130 ? 0.567 5.883 -14.152 1.00 88.88 130 PRO A N 1
ATOM 1054 C CA . PRO A 1 130 ? 0.274 6.440 -12.832 1.00 88.88 130 PRO A CA 1
ATOM 1055 C C . PRO A 1 130 ? 1.350 6.110 -11.787 1.00 88.88 130 PRO A C 1
ATOM 1057 O O . PRO A 1 130 ? 1.695 6.968 -10.975 1.00 88.88 130 PRO A O 1
ATOM 1060 N N . LEU A 1 131 ? 1.927 4.901 -11.824 1.00 86.12 131 LEU A N 1
ATOM 1061 C CA . LEU A 1 131 ? 2.995 4.494 -10.900 1.00 86.12 131 LEU A CA 1
ATOM 1062 C C . LEU A 1 131 ? 4.276 5.302 -11.135 1.00 86.12 131 LEU A C 1
ATOM 1064 O O . LEU A 1 131 ? 4.909 5.749 -10.178 1.00 86.12 131 LEU A O 1
ATOM 1068 N N . ILE A 1 132 ? 4.631 5.531 -12.401 1.00 90.44 132 ILE A N 1
ATOM 1069 C CA . ILE A 1 132 ? 5.799 6.333 -12.786 1.00 90.44 132 ILE A CA 1
ATOM 1070 C C . ILE A 1 132 ? 5.612 7.791 -12.360 1.00 90.44 132 ILE A C 1
ATOM 1072 O O . ILE A 1 132 ? 6.534 8.382 -11.799 1.00 90.44 132 ILE A O 1
ATOM 1076 N N . ALA A 1 133 ? 4.424 8.366 -12.571 1.00 88.88 133 ALA A N 1
ATOM 1077 C CA . ALA A 1 133 ? 4.121 9.740 -12.179 1.00 88.88 133 ALA A CA 1
ATOM 1078 C C . ALA A 1 133 ? 4.242 9.939 -10.657 1.00 88.88 133 ALA A C 1
ATOM 1080 O O . ALA A 1 133 ? 4.951 10.843 -10.211 1.00 88.88 133 ALA A O 1
ATOM 1081 N N . ILE A 1 134 ? 3.637 9.042 -9.865 1.00 83.94 134 ILE A N 1
ATOM 1082 C CA . ILE A 1 134 ? 3.760 9.044 -8.396 1.00 83.94 134 ILE A CA 1
ATOM 1083 C C . ILE A 1 134 ? 5.228 8.877 -7.983 1.00 83.94 134 ILE A C 1
ATOM 1085 O O . ILE A 1 134 ? 5.716 9.574 -7.091 1.00 83.94 134 ILE A O 1
ATOM 1089 N N . GLY A 1 135 ? 5.952 7.970 -8.641 1.00 84.62 135 GLY A N 1
ATOM 1090 C CA . GLY A 1 135 ? 7.375 7.754 -8.405 1.00 84.62 135 GLY A CA 1
ATOM 1091 C C . GLY A 1 135 ? 8.212 9.014 -8.648 1.00 84.62 135 GLY A C 1
ATOM 1092 O O . GLY A 1 135 ? 9.038 9.358 -7.804 1.00 84.62 135 GLY A O 1
ATOM 1093 N N . LYS A 1 136 ? 7.975 9.727 -9.757 1.00 87.94 136 LYS A N 1
ATOM 1094 C CA . LYS A 1 136 ? 8.672 10.973 -10.120 1.00 87.94 136 LYS A CA 1
ATOM 1095 C C . LYS A 1 136 ? 8.454 12.064 -9.068 1.00 87.94 136 LYS A C 1
ATOM 1097 O O . LYS A 1 136 ? 9.411 12.720 -8.646 1.00 87.94 136 LYS A O 1
ATOM 1102 N N . GLU A 1 137 ? 7.208 12.234 -8.620 1.00 83.62 137 GLU A N 1
ATOM 1103 C CA . GLU A 1 137 ? 6.850 13.206 -7.581 1.00 83.62 137 GLU A CA 1
ATOM 1104 C C . GLU A 1 137 ? 7.578 12.888 -6.266 1.00 83.62 137 GLU A C 1
ATOM 1106 O O . GLU A 1 137 ? 8.210 13.763 -5.678 1.00 83.62 137 GLU A O 1
ATOM 1111 N N . ARG A 1 138 ? 7.600 11.614 -5.852 1.00 78.62 138 ARG A N 1
ATOM 1112 C CA . ARG A 1 138 ? 8.282 11.181 -4.621 1.00 78.62 138 ARG A CA 1
ATOM 1113 C C . ARG A 1 138 ? 9.805 11.238 -4.701 1.00 78.62 138 ARG A C 1
ATOM 1115 O O . ARG A 1 138 ? 10.445 11.593 -3.712 1.00 78.62 138 ARG A O 1
ATOM 1122 N N . PHE A 1 139 ? 10.390 10.914 -5.854 1.00 79.31 139 PHE A N 1
ATOM 1123 C CA . PHE A 1 139 ? 11.838 10.980 -6.069 1.00 79.31 139 PHE A CA 1
ATOM 1124 C C . PHE A 1 139 ? 12.373 12.401 -5.860 1.00 79.31 139 PHE A C 1
ATOM 1126 O O . PHE A 1 139 ? 13.471 12.593 -5.344 1.00 79.31 139 PHE A O 1
ATOM 1133 N N . SER A 1 140 ? 11.560 13.402 -6.201 1.00 68.69 140 SER A N 1
ATOM 1134 C CA . SER A 1 140 ? 11.902 14.819 -6.053 1.00 68.69 140 SER A CA 1
ATOM 1135 C C . SER A 1 140 ? 11.878 15.302 -4.596 1.00 68.69 140 SER A C 1
ATOM 1137 O O . SER A 1 140 ? 12.480 16.324 -4.286 1.00 68.69 140 SER A O 1
ATOM 1139 N N . VAL A 1 141 ? 11.202 14.574 -3.701 1.00 62.72 141 VAL A N 1
ATOM 1140 C CA . VAL A 1 141 ? 10.950 14.976 -2.304 1.00 62.72 141 VAL A CA 1
ATOM 1141 C C . VAL A 1 141 ? 11.890 14.259 -1.312 1.00 62.72 141 VAL A C 1
ATOM 1143 O O . VAL A 1 141 ? 11.766 14.455 -0.108 1.00 62.72 141 VAL A O 1
ATOM 1146 N N . GLU A 1 142 ? 12.827 13.419 -1.785 1.00 54.22 142 GLU A N 1
ATOM 1147 C CA . GLU A 1 142 ? 13.730 12.590 -0.947 1.00 54.22 142 GLU A CA 1
ATOM 1148 C C . GLU A 1 142 ? 13.004 11.792 0.160 1.00 54.22 142 GLU A C 1
ATOM 1150 O O . GLU A 1 142 ? 13.592 11.365 1.151 1.00 54.22 142 GLU A O 1
ATOM 1155 N N . LYS A 1 143 ? 11.703 11.530 -0.004 1.00 49.41 143 LYS A N 1
ATOM 1156 C CA . LYS A 1 143 ? 10.918 10.693 0.908 1.00 49.41 143 LYS A CA 1
ATOM 1157 C C . LYS A 1 143 ? 10.690 9.336 0.267 1.00 49.41 143 LYS A C 1
ATOM 1159 O O . LYS A 1 143 ? 9.597 9.011 -0.196 1.00 49.41 143 LYS A O 1
ATOM 1164 N N . ALA A 1 144 ? 11.734 8.515 0.276 1.00 42.50 144 ALA A N 1
ATOM 1165 C CA . ALA A 1 144 ? 11.565 7.078 0.133 1.00 42.50 144 ALA A CA 1
ATOM 1166 C C . ALA A 1 144 ? 10.860 6.561 1.396 1.00 42.50 144 ALA A C 1
ATOM 1168 O O . ALA A 1 144 ? 11.499 6.178 2.370 1.00 42.50 144 ALA A O 1
ATOM 1169 N N . VAL A 1 145 ? 9.526 6.579 1.420 1.00 44.94 145 VAL A N 1
ATOM 1170 C CA . VAL A 1 145 ? 8.794 5.771 2.401 1.00 44.94 145 VAL A CA 1
ATOM 1171 C C . VAL A 1 145 ? 8.672 4.375 1.812 1.00 44.94 145 VAL A C 1
ATOM 1173 O O . VAL A 1 145 ? 7.642 4.006 1.254 1.00 44.94 145 VAL A O 1
ATOM 1176 N N . LEU A 1 146 ? 9.760 3.619 1.906 1.00 43.81 146 LEU A N 1
ATOM 1177 C CA . LEU A 1 146 ? 9.664 2.173 1.998 1.00 43.81 146 LEU A CA 1
ATOM 1178 C C . LEU A 1 146 ? 9.680 1.853 3.484 1.00 43.81 146 LEU A C 1
ATOM 1180 O O . LEU A 1 146 ? 10.580 2.248 4.226 1.00 43.81 146 LEU A O 1
ATOM 1184 N N . ALA A 1 147 ? 8.590 1.237 3.924 1.00 42.12 147 ALA A N 1
ATOM 1185 C CA . ALA A 1 147 ? 8.413 0.769 5.277 1.00 42.12 147 ALA A CA 1
ATOM 1186 C C . ALA A 1 147 ? 9.534 -0.227 5.612 1.00 42.12 147 ALA A C 1
ATOM 1188 O O . ALA A 1 147 ? 9.437 -1.408 5.324 1.00 42.12 147 ALA A O 1
ATOM 1189 N N . ALA A 1 148 ? 10.614 0.252 6.218 1.00 40.53 148 ALA A N 1
ATOM 1190 C CA . ALA A 1 148 ? 10.786 0.023 7.634 1.00 40.53 148 ALA A CA 1
ATOM 1191 C C . ALA A 1 148 ? 10.247 -1.387 8.056 1.00 40.53 148 ALA A C 1
ATOM 1193 O O . ALA A 1 148 ? 9.098 -1.529 8.483 1.00 40.53 148 ALA A O 1
ATOM 1194 N N . HIS A 1 149 ? 11.066 -2.429 7.892 1.00 43.56 149 HIS A N 1
ATOM 1195 C CA . HIS A 1 149 ? 10.698 -3.831 8.099 1.00 43.56 149 HIS A CA 1
ATOM 1196 C C . HIS A 1 149 ? 11.045 -4.335 9.507 1.00 43.56 149 HIS A C 1
ATOM 1198 O O . HIS A 1 149 ? 12.213 -4.606 9.751 1.00 43.56 149 HIS A O 1
ATOM 1204 N N . ILE A 1 150 ? 10.051 -4.645 10.355 1.00 44.06 150 ILE A N 1
ATOM 1205 C CA . ILE A 1 150 ? 10.096 -5.850 11.216 1.00 44.06 150 ILE A CA 1
ATOM 1206 C C . ILE A 1 150 ? 8.677 -6.418 11.415 1.00 44.06 150 ILE A C 1
ATOM 1208 O O . ILE A 1 150 ? 7.948 -5.995 12.311 1.00 44.06 150 ILE A O 1
ATOM 1212 N N . PRO A 1 151 ? 8.263 -7.435 10.644 1.00 45.94 151 PRO A N 1
ATOM 1213 C CA . PRO A 1 151 ? 7.005 -8.124 10.900 1.00 45.94 151 PRO A CA 1
ATOM 1214 C C . PRO A 1 151 ? 7.244 -9.364 11.770 1.00 45.94 151 PRO A C 1
ATOM 1216 O O . PRO A 1 151 ? 8.166 -10.152 11.533 1.00 45.94 151 PRO A O 1
ATOM 1219 N N . ARG A 1 152 ? 6.373 -9.581 12.759 1.00 47.06 152 ARG A N 1
ATOM 1220 C CA . ARG A 1 152 ? 6.250 -10.873 13.440 1.00 47.06 152 ARG A CA 1
ATOM 1221 C C . ARG A 1 152 ? 4.909 -11.531 13.078 1.00 47.06 152 ARG A C 1
ATOM 1223 O O . ARG A 1 152 ? 3.854 -11.005 13.382 1.00 47.06 152 ARG A O 1
ATOM 1230 N N . SER A 1 153 ? 5.005 -12.704 12.453 1.00 47.31 153 SER A N 1
ATOM 1231 C CA . SER A 1 153 ? 4.153 -13.898 12.592 1.00 47.31 153 SER A CA 1
ATOM 1232 C C . SER A 1 153 ? 2.634 -13.729 12.785 1.00 47.31 153 SER A C 1
ATOM 1234 O O . SER A 1 153 ? 2.142 -13.885 13.903 1.00 47.31 153 SER A O 1
ATOM 1236 N N . THR A 1 154 ? 1.872 -13.643 11.693 1.00 55.75 154 THR A N 1
ATOM 1237 C CA . THR A 1 154 ? 0.489 -14.159 11.666 1.00 55.75 154 THR A CA 1
ATOM 1238 C C . THR A 1 154 ? 0.236 -14.887 10.355 1.00 55.75 154 THR A C 1
ATOM 1240 O O . THR A 1 154 ? 0.464 -14.304 9.307 1.00 55.75 154 THR A O 1
ATOM 1243 N N . ALA A 1 155 ? -0.269 -16.125 10.412 1.00 65.94 155 ALA A N 1
ATOM 1244 C CA . ALA A 1 155 ? -0.632 -16.943 9.245 1.00 65.94 155 ALA A CA 1
ATOM 1245 C C . ALA A 1 155 ? -1.916 -16.455 8.518 1.00 65.94 155 ALA A C 1
ATOM 1247 O O . ALA A 1 155 ? -2.663 -17.265 7.963 1.00 65.94 155 ALA A O 1
ATOM 1248 N N . SER A 1 156 ? -2.232 -15.159 8.606 1.00 76.94 156 SER A N 1
ATOM 1249 C CA . SER A 1 156 ? -3.531 -14.562 8.269 1.00 76.94 156 SER A CA 1
ATOM 1250 C C . SER A 1 156 ? -3.389 -13.198 7.587 1.00 76.94 156 SER A C 1
ATOM 1252 O O . SER A 1 156 ? -2.312 -12.597 7.586 1.00 76.94 156 SER A O 1
ATOM 1254 N N . LEU A 1 157 ? -4.482 -12.711 6.983 1.00 83.94 157 LEU A N 1
ATOM 1255 C CA . LEU A 1 157 ? -4.541 -11.345 6.463 1.00 83.94 157 LEU A CA 1
ATOM 1256 C C . LEU A 1 157 ? -4.960 -10.391 7.568 1.00 83.94 157 LEU A C 1
ATOM 1258 O O . LEU A 1 157 ? -6.021 -10.557 8.176 1.00 83.94 157 LEU A O 1
ATOM 1262 N N . LEU A 1 158 ? -4.160 -9.351 7.762 1.00 85.75 158 LEU A N 1
ATOM 1263 C CA . LEU A 1 158 ? -4.464 -8.279 8.693 1.00 85.75 158 LEU A CA 1
ATOM 1264 C C . LEU A 1 158 ? -4.701 -6.971 7.948 1.00 85.75 158 LEU A C 1
ATOM 1266 O O . LEU A 1 158 ? -4.044 -6.640 6.963 1.00 85.75 158 LEU A O 1
ATOM 1270 N N . CYS A 1 159 ? -5.665 -6.211 8.436 1.00 88.62 159 CYS A N 1
ATOM 1271 C CA . CYS A 1 159 ? -5.977 -4.874 7.981 1.00 88.62 159 CYS A CA 1
ATOM 1272 C C . CYS A 1 159 ? -5.884 -3.943 9.182 1.00 88.62 159 CYS A C 1
ATOM 1274 O O . CYS A 1 159 ? -6.754 -3.939 10.055 1.00 88.62 159 CYS A O 1
ATOM 1276 N N . ARG A 1 160 ? -4.822 -3.149 9.228 1.00 88.94 160 ARG A N 1
ATOM 1277 C CA . ARG A 1 160 ? -4.670 -2.051 10.171 1.00 88.94 160 ARG A CA 1
ATOM 1278 C C . ARG A 1 160 ? -5.348 -0.822 9.593 1.00 88.94 160 ARG A C 1
ATOM 1280 O O . ARG A 1 160 ? -5.034 -0.409 8.480 1.00 88.94 160 ARG A O 1
ATOM 1287 N N . VAL A 1 161 ? -6.283 -0.248 10.334 1.00 91.25 161 VAL A N 1
ATOM 1288 C CA . VAL A 1 161 ? -7.139 0.827 9.832 1.00 91.25 161 VAL A CA 1
ATOM 1289 C C . VAL A 1 161 ? -6.816 2.120 10.570 1.00 91.25 161 VAL A C 1
ATOM 1291 O O . VAL A 1 161 ? -7.130 2.267 11.746 1.00 91.25 161 VAL A O 1
ATOM 1294 N N . CYS A 1 162 ? -6.179 3.058 9.877 1.00 92.19 162 CYS A N 1
ATOM 1295 C CA . CYS A 1 162 ? -5.958 4.423 10.334 1.00 92.19 162 CYS A CA 1
ATOM 1296 C C . CYS A 1 162 ? -7.123 5.293 9.856 1.00 92.19 162 CYS A C 1
ATOM 1298 O O . CYS A 1 162 ? -7.070 5.881 8.775 1.00 92.19 162 CYS A O 1
ATOM 1300 N N . CYS A 1 163 ? -8.202 5.330 10.635 1.00 93.56 163 CYS A N 1
ATOM 1301 C CA . CYS A 1 163 ? -9.287 6.262 10.360 1.00 93.56 163 CYS A CA 1
ATOM 1302 C C . CYS A 1 163 ? -8.934 7.633 10.926 1.00 93.56 163 CYS A C 1
ATOM 1304 O O . CYS A 1 163 ? -8.652 7.735 12.122 1.00 93.56 163 CYS A O 1
ATOM 1306 N N . TYR A 1 164 ? -8.991 8.661 10.087 1.00 93.12 164 TYR A N 1
ATOM 1307 C CA . TYR A 1 164 ? -8.766 10.037 10.498 1.00 93.12 164 TYR A CA 1
ATOM 1308 C C . TYR A 1 164 ? -9.975 10.912 10.185 1.00 93.12 164 TYR A C 1
ATOM 1310 O O . TYR A 1 164 ? -10.739 10.623 9.265 1.00 93.12 164 TYR A O 1
ATOM 1318 N N . ARG A 1 165 ? -10.113 12.005 10.934 1.00 91.19 165 ARG A N 1
ATOM 1319 C CA . ARG A 1 165 ? -11.010 13.119 10.618 1.00 91.19 165 ARG A CA 1
ATOM 1320 C C . ARG A 1 165 ? -10.181 14.394 10.539 1.00 91.19 165 ARG A C 1
ATOM 1322 O O . ARG A 1 165 ? -9.435 14.700 11.470 1.00 91.19 165 ARG A O 1
ATOM 1329 N N . ARG A 1 166 ? -10.272 15.125 9.425 1.00 90.69 166 ARG A N 1
ATOM 1330 C CA . ARG A 1 166 ? -9.607 16.428 9.276 1.00 90.69 166 ARG A CA 1
ATOM 1331 C C . ARG A 1 166 ? -10.528 17.527 9.800 1.00 90.69 166 ARG A C 1
ATOM 1333 O O . ARG A 1 166 ? -11.604 17.736 9.251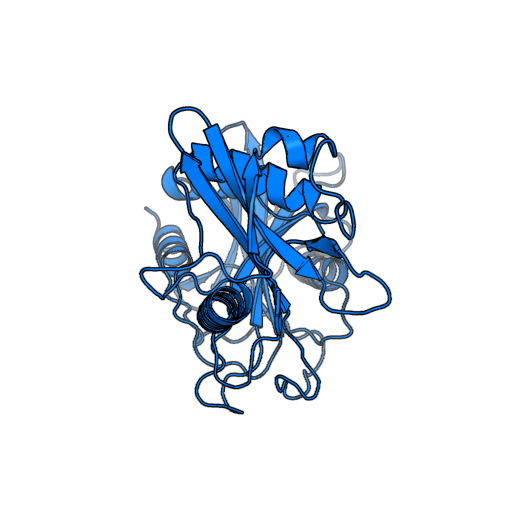 1.00 90.69 166 ARG A O 1
ATOM 1340 N N . LEU A 1 167 ? -10.095 18.233 10.842 1.00 87.12 167 LEU A N 1
ATOM 1341 C CA . LEU A 1 167 ? -10.841 19.357 11.420 1.00 87.12 167 LEU A CA 1
ATOM 1342 C C . LEU A 1 167 ? -10.506 20.678 10.716 1.00 87.12 167 LEU A C 1
ATOM 1344 O O . LEU A 1 167 ? -11.369 21.530 10.532 1.00 87.12 167 LEU A O 1
ATOM 1348 N N . ASN A 1 168 ? -9.235 20.860 10.351 1.00 86.75 168 ASN A N 1
ATOM 1349 C CA . ASN A 1 168 ? -8.720 21.958 9.529 1.00 86.75 168 ASN A CA 1
ATOM 1350 C C . ASN A 1 168 ? -7.344 21.572 8.958 1.00 86.75 168 ASN A C 1
ATOM 1352 O O . ASN A 1 168 ? -6.916 20.425 9.099 1.00 86.75 168 ASN A O 1
ATOM 1356 N N . ASP A 1 169 ? -6.642 22.516 8.327 1.00 82.50 169 ASP A N 1
ATOM 1357 C CA . ASP A 1 169 ? -5.396 22.250 7.605 1.00 82.50 169 ASP A CA 1
ATOM 1358 C C . ASP A 1 169 ? -4.328 21.517 8.426 1.00 82.50 169 ASP A C 1
ATOM 1360 O O . ASP A 1 169 ? -3.625 20.698 7.855 1.00 82.50 169 ASP A O 1
ATOM 1364 N N . ASN A 1 170 ? -4.248 21.737 9.744 1.00 84.50 170 ASN A N 1
ATOM 1365 C CA . ASN A 1 170 ? -3.217 21.142 10.605 1.00 84.50 170 ASN A CA 1
ATOM 1366 C C . ASN A 1 170 ? -3.787 20.419 11.833 1.00 84.50 170 ASN A C 1
ATOM 1368 O O . ASN A 1 170 ? -3.056 20.160 12.787 1.00 84.50 170 ASN A O 1
ATOM 1372 N N . LYS A 1 171 ? -5.090 20.128 11.853 1.00 89.94 171 LYS A N 1
ATOM 1373 C CA . LYS A 1 171 ? -5.722 19.416 12.967 1.00 89.94 171 LYS A CA 1
ATOM 1374 C C . LYS A 1 171 ? -6.409 18.162 12.477 1.00 89.94 171 LYS A C 1
ATOM 1376 O O . LYS A 1 171 ? -7.337 18.218 11.667 1.00 89.94 171 LYS A O 1
ATOM 1381 N N . PHE A 1 172 ? -5.952 17.055 13.034 1.00 92.31 172 PHE A N 1
ATOM 1382 C CA . PHE A 1 172 ? -6.435 15.722 12.751 1.00 92.31 172 PHE A CA 1
ATOM 1383 C C . PHE A 1 172 ? -6.862 15.059 14.042 1.00 92.31 172 PHE A C 1
ATOM 1385 O O . PHE A 1 172 ? -6.248 15.261 15.086 1.00 92.31 172 PHE A O 1
ATOM 1392 N N . GLU A 1 173 ? -7.860 14.206 13.930 1.00 92.38 173 GLU A N 1
ATOM 1393 C CA . GLU A 1 173 ? -8.198 13.235 14.954 1.00 92.38 173 GLU A CA 1
ATOM 1394 C C . GLU A 1 173 ? -8.044 11.828 14.389 1.00 92.38 173 GLU A C 1
ATOM 1396 O O . GLU A 1 173 ? -8.253 11.616 13.192 1.00 92.38 173 GLU A O 1
ATOM 1401 N N . LEU A 1 174 ? -7.717 10.864 15.249 1.00 92.00 174 LEU A N 1
ATOM 1402 C CA . LEU A 1 174 ? -7.589 9.455 14.886 1.00 92.00 174 LEU A CA 1
ATOM 1403 C C . LEU A 1 174 ? -8.539 8.578 15.692 1.00 92.00 174 LEU A C 1
ATOM 1405 O O . LEU A 1 174 ? -8.686 8.753 16.900 1.00 92.00 174 LEU A O 1
ATOM 1409 N N . LEU A 1 175 ? -9.111 7.570 15.031 1.00 91.00 175 LEU A N 1
ATOM 1410 C CA . LEU A 1 175 ? -9.765 6.460 15.715 1.00 91.00 175 LEU A CA 1
ATOM 1411 C C . LEU A 1 175 ? -8.712 5.507 16.277 1.00 91.00 175 LEU A C 1
ATOM 1413 O O . LEU A 1 175 ? -7.930 4.910 15.534 1.00 91.00 175 LEU A O 1
ATOM 1417 N N . LEU A 1 176 ? -8.759 5.300 17.585 1.00 89.38 176 LEU A N 1
ATOM 1418 C CA . LEU A 1 176 ? -7.822 4.465 18.313 1.00 89.38 176 LEU A CA 1
ATOM 1419 C C . LEU A 1 176 ? -8.536 3.392 19.128 1.00 89.38 176 LEU A C 1
ATOM 1421 O O . LEU A 1 176 ? -9.715 3.496 19.467 1.00 89.38 176 LEU A O 1
ATOM 1425 N N . ARG A 1 177 ? -7.782 2.342 19.446 1.00 88.00 177 ARG A N 1
ATOM 1426 C CA . ARG A 1 177 ? -8.198 1.191 20.238 1.00 88.00 177 ARG A CA 1
ATOM 1427 C C . ARG A 1 177 ? -7.316 1.067 21.477 1.00 88.00 177 ARG A C 1
ATOM 1429 O O . ARG A 1 177 ? -6.123 0.793 21.366 1.00 88.00 177 ARG A O 1
ATOM 1436 N N . THR A 1 178 ? -7.918 1.207 22.650 1.00 85.38 178 THR A N 1
ATOM 1437 C CA . THR A 1 178 ? -7.289 1.006 23.956 1.00 85.38 178 THR A CA 1
ATOM 1438 C C . THR A 1 178 ? -7.479 -0.433 24.431 1.00 85.38 178 THR A C 1
ATOM 1440 O O . THR A 1 178 ? -8.606 -0.918 24.566 1.00 85.38 178 THR A O 1
ATOM 1443 N N . VAL A 1 179 ? -6.371 -1.122 24.707 1.00 78.38 179 VAL A N 1
ATOM 1444 C CA . VAL A 1 179 ? -6.326 -2.475 25.279 1.00 78.38 179 VAL A CA 1
ATOM 1445 C C . VAL A 1 179 ? -5.395 -2.457 26.489 1.00 78.38 179 VAL A C 1
ATOM 1447 O O . VAL A 1 179 ? -4.184 -2.278 26.360 1.00 78.38 179 VAL A O 1
ATOM 1450 N N . GLY A 1 180 ? -5.960 -2.631 27.686 1.00 81.50 180 GLY A N 1
ATOM 1451 C CA . GLY A 1 180 ? -5.211 -2.451 28.930 1.00 81.50 180 GLY A CA 1
ATOM 1452 C C . GLY A 1 180 ? -4.713 -1.009 29.060 1.00 81.50 180 GLY A C 1
ATOM 1453 O O . GLY A 1 180 ? -5.509 -0.078 29.015 1.00 81.50 180 GLY A O 1
ATOM 1454 N N . SER A 1 181 ? -3.399 -0.828 29.202 1.00 79.00 181 SER A N 1
ATOM 1455 C CA . SER A 1 181 ? -2.742 0.486 29.278 1.00 79.00 181 SER A CA 1
ATOM 1456 C C . SER A 1 181 ? -2.211 1.004 27.936 1.00 79.00 181 SER A C 1
ATOM 1458 O O . SER A 1 181 ? -1.569 2.053 27.904 1.00 79.00 181 SER A O 1
ATOM 1460 N N . ARG A 1 182 ? -2.429 0.270 26.836 1.00 76.81 182 ARG A N 1
ATOM 1461 C CA . ARG A 1 1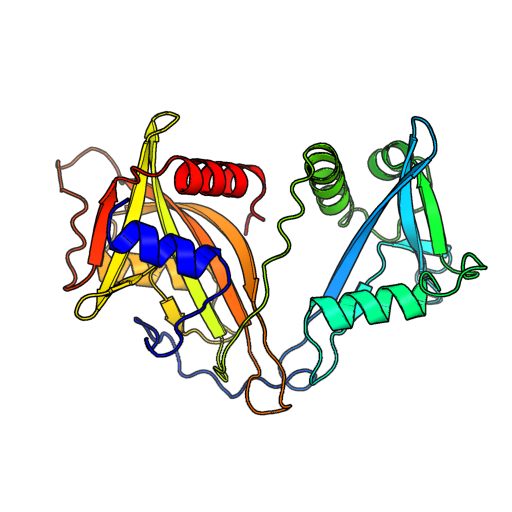82 ? -1.886 0.592 25.510 1.00 76.81 182 ARG A CA 1
ATOM 1462 C C . ARG A 1 182 ? -2.978 1.074 24.572 1.00 76.81 182 ARG A C 1
ATOM 1464 O O . ARG A 1 182 ? -4.086 0.543 24.591 1.00 76.81 182 ARG A O 1
ATOM 1471 N N . THR A 1 183 ? -2.621 2.008 23.700 1.00 82.44 183 THR A N 1
ATOM 1472 C CA . THR A 1 183 ? -3.497 2.539 22.655 1.00 82.44 183 THR A CA 1
ATOM 1473 C C . THR A 1 183 ? -2.852 2.294 21.299 1.00 82.44 183 THR A C 1
ATOM 1475 O O . THR A 1 183 ? -1.688 2.627 21.102 1.00 82.44 183 THR A O 1
ATOM 1478 N N . LYS A 1 184 ? -3.595 1.698 20.368 1.00 83.75 184 LYS A N 1
ATOM 1479 C CA . LYS A 1 184 ? -3.117 1.311 19.033 1.00 83.75 184 LYS A CA 1
ATOM 1480 C C . LYS A 1 184 ? -4.128 1.680 17.949 1.00 83.75 184 LYS A C 1
ATOM 1482 O O . LYS A 1 184 ? -5.283 1.979 18.248 1.00 83.75 184 LYS A O 1
ATOM 1487 N N . LEU A 1 185 ? -3.712 1.599 16.687 1.00 87.94 185 LEU A N 1
ATOM 1488 C CA . LEU A 1 185 ? -4.656 1.596 15.568 1.00 87.94 185 LEU A CA 1
ATOM 1489 C C . LEU A 1 185 ? -5.524 0.322 15.603 1.00 87.94 185 LEU A C 1
ATOM 1491 O O . LEU A 1 185 ? -5.010 -0.744 15.960 1.00 87.94 185 LEU A O 1
ATOM 1495 N N . PRO A 1 186 ? -6.806 0.403 15.209 1.00 89.75 186 PRO A N 1
ATOM 1496 C CA . PRO A 1 186 ? -7.648 -0.767 14.986 1.00 89.75 186 PRO A CA 1
ATOM 1497 C C . PRO A 1 186 ? -7.009 -1.775 14.023 1.00 89.75 186 PRO A C 1
ATOM 1499 O O . PRO A 1 186 ? -6.504 -1.400 12.962 1.00 89.75 186 PRO A O 1
ATOM 1502 N N . VAL A 1 187 ? -7.073 -3.061 14.367 1.00 87.62 187 VAL A N 1
ATOM 1503 C CA . VAL A 1 187 ? -6.599 -4.167 13.523 1.00 87.62 187 VAL A CA 1
ATOM 1504 C C . VAL A 1 187 ? -7.726 -5.168 13.309 1.00 87.62 187 VAL A C 1
ATOM 1506 O O . VAL A 1 187 ? -8.337 -5.649 14.261 1.00 87.62 187 VAL A O 1
ATOM 1509 N N . VAL A 1 188 ? -7.983 -5.511 12.052 1.00 87.81 188 VAL A N 1
ATOM 1510 C CA . VAL A 1 188 ? -9.006 -6.474 11.638 1.00 87.81 188 VAL A CA 1
ATOM 1511 C C . VAL A 1 188 ? -8.337 -7.657 10.953 1.00 87.81 188 VAL A C 1
ATOM 1513 O O . VAL A 1 188 ? -7.501 -7.464 10.077 1.00 87.81 188 VAL A O 1
ATOM 1516 N N . GLU A 1 189 ? -8.723 -8.875 11.314 1.00 87.69 189 GLU A N 1
ATOM 1517 C CA . GLU A 1 189 ? -8.396 -10.076 10.548 1.00 87.69 189 GLU A CA 1
ATOM 1518 C C . GLU A 1 189 ? -9.515 -10.378 9.545 1.00 87.69 189 GLU A C 1
ATOM 1520 O O . GLU A 1 189 ? -10.706 -10.353 9.884 1.00 87.69 189 GLU A O 1
ATOM 1525 N N . PHE A 1 190 ? -9.132 -10.671 8.304 1.00 85.75 190 PHE A N 1
ATOM 1526 C CA . PHE A 1 190 ? -10.063 -10.941 7.213 1.00 85.75 190 PHE A CA 1
ATOM 1527 C C . PHE A 1 190 ? -9.561 -12.064 6.294 1.00 85.75 190 PHE A C 1
ATOM 1529 O O . PHE A 1 190 ? -8.412 -12.480 6.357 1.00 85.75 190 PHE A O 1
ATOM 1536 N N . SER A 1 191 ? -10.442 -12.572 5.432 1.00 83.38 191 SER A N 1
ATOM 1537 C CA . SER A 1 191 ? -10.127 -13.636 4.471 1.00 83.38 191 SER A CA 1
ATOM 1538 C C . SER A 1 191 ? -9.938 -13.067 3.057 1.00 83.38 191 SER A C 1
ATOM 1540 O O . SER A 1 191 ? -10.459 -11.996 2.749 1.00 83.38 191 SER A O 1
ATOM 1542 N N . VAL A 1 192 ? -9.219 -13.785 2.185 1.00 79.00 192 VAL A N 1
ATOM 1543 C CA . VAL A 1 192 ? -8.874 -13.363 0.803 1.00 79.00 192 VAL A CA 1
ATOM 1544 C C . VAL A 1 192 ? -10.088 -13.039 -0.078 1.00 79.00 192 VAL A C 1
ATOM 1546 O O . VAL A 1 192 ? -9.964 -12.324 -1.064 1.00 79.00 192 VAL A O 1
ATOM 1549 N N . ASP A 1 193 ? -11.267 -13.547 0.276 1.00 79.94 193 ASP A N 1
ATOM 1550 C CA . ASP A 1 193 ? -12.541 -13.322 -0.413 1.00 79.94 193 ASP A CA 1
ATOM 1551 C C . ASP A 1 193 ? -13.275 -12.049 0.047 1.00 79.94 193 ASP A C 1
ATOM 1553 O O . ASP A 1 193 ? -14.369 -11.746 -0.432 1.00 79.94 193 ASP A O 1
ATOM 1557 N N . CYS A 1 194 ? -12.705 -11.293 0.987 1.00 82.75 194 CYS A N 1
ATOM 1558 C CA . CYS A 1 194 ? -13.306 -10.069 1.498 1.00 82.75 194 CYS A CA 1
ATOM 1559 C C . CYS A 1 194 ? -12.834 -8.844 0.703 1.00 82.75 194 CYS A C 1
ATOM 1561 O O . CYS A 1 194 ? -11.643 -8.558 0.613 1.00 82.75 194 CYS A O 1
ATOM 1563 N N . HIS A 1 195 ? -13.783 -8.053 0.201 1.00 87.56 195 HIS A N 1
ATOM 1564 C CA . HIS A 1 195 ? -13.491 -6.733 -0.360 1.00 87.56 195 HIS A CA 1
ATOM 1565 C C . HIS A 1 195 ? -13.040 -5.763 0.740 1.00 87.56 195 HIS A C 1
ATOM 1567 O O . HIS A 1 195 ? -13.731 -5.615 1.749 1.00 87.56 195 HIS A O 1
ATOM 1573 N N . ILE A 1 196 ? -11.926 -5.054 0.534 1.00 88.44 196 ILE A N 1
ATOM 1574 C CA . ILE A 1 196 ? -11.342 -4.152 1.543 1.00 88.44 196 ILE A CA 1
ATOM 1575 C C . ILE A 1 196 ? -12.345 -3.105 2.074 1.00 88.44 196 ILE A C 1
ATOM 1577 O O . ILE A 1 196 ? -12.474 -2.999 3.296 1.00 88.44 196 ILE A O 1
ATOM 1581 N N . PRO A 1 197 ? -13.130 -2.389 1.238 1.00 90.56 197 PRO A N 1
ATOM 1582 C CA . PRO A 1 197 ? -14.116 -1.430 1.748 1.00 90.56 197 PRO A CA 1
ATOM 1583 C C . PRO A 1 197 ? -15.142 -2.065 2.694 1.00 90.56 197 PRO A C 1
ATOM 1585 O O . PRO A 1 197 ? -15.577 -1.444 3.662 1.00 90.56 197 PRO A O 1
ATOM 1588 N N . LYS A 1 198 ? -15.482 -3.340 2.465 1.00 89.25 198 LYS A N 1
ATOM 1589 C CA . LYS A 1 198 ? -16.372 -4.105 3.339 1.00 89.25 198 LYS A CA 1
ATOM 1590 C C . LYS A 1 198 ? -15.720 -4.351 4.701 1.00 89.25 198 LYS A C 1
ATOM 1592 O O . LYS A 1 198 ? -16.390 -4.197 5.712 1.00 89.25 198 LYS A O 1
ATOM 1597 N N . VAL A 1 199 ? -14.427 -4.674 4.752 1.00 89.44 199 VAL A N 1
ATOM 1598 C CA . VAL A 1 199 ? -13.686 -4.853 6.016 1.00 89.44 199 VAL A CA 1
ATOM 1599 C C . VAL A 1 199 ? -13.758 -3.582 6.871 1.00 89.44 199 VAL A C 1
ATOM 1601 O O . VAL A 1 199 ? -14.128 -3.651 8.046 1.00 89.44 199 VAL A O 1
ATOM 1604 N N . VAL A 1 200 ? -13.495 -2.417 6.267 1.00 91.38 200 VAL A N 1
ATOM 1605 C CA . VAL A 1 200 ? -13.568 -1.121 6.963 1.00 91.38 200 VAL A CA 1
ATOM 1606 C C . VAL A 1 200 ? -15.002 -0.809 7.399 1.00 91.38 200 VAL A C 1
ATOM 1608 O O . VAL A 1 200 ? -15.225 -0.440 8.549 1.00 91.38 200 VAL A O 1
ATOM 1611 N N . PHE A 1 201 ? -15.992 -1.030 6.530 1.00 89.44 201 PHE A N 1
ATOM 1612 C CA . PHE A 1 201 ? -17.400 -0.770 6.834 1.00 89.44 201 PHE A CA 1
ATOM 1613 C C . PHE A 1 201 ? -17.888 -1.489 8.097 1.00 89.44 201 PHE A C 1
ATOM 1615 O O . PHE A 1 201 ? -18.496 -0.846 8.952 1.00 89.44 201 PHE A O 1
ATOM 1622 N N . TYR A 1 202 ? -17.621 -2.793 8.282 1.00 88.12 202 TYR A N 1
ATOM 1623 C CA . TYR A 1 202 ? -18.097 -3.417 9.527 1.00 88.12 202 TYR A CA 1
ATOM 1624 C C . TYR A 1 202 ? -17.269 -3.011 10.742 1.00 88.12 202 TYR A C 1
ATOM 1626 O O . TYR A 1 202 ? -17.837 -2.989 11.831 1.00 88.12 202 TYR A O 1
ATOM 1634 N N . LEU A 1 203 ? -15.973 -2.695 10.601 1.00 89.62 203 LEU A N 1
ATOM 1635 C CA . LEU A 1 203 ? -15.227 -2.109 11.717 1.00 89.62 203 LEU A CA 1
ATOM 1636 C C . LEU A 1 203 ? -15.939 -0.837 12.191 1.00 89.62 203 LEU A C 1
ATOM 1638 O O . LEU A 1 203 ? -16.272 -0.734 13.370 1.00 89.62 203 LEU A O 1
ATOM 1642 N N . LEU A 1 204 ? -16.242 0.082 11.272 1.00 89.25 204 LEU A N 1
ATOM 1643 C CA . LEU A 1 204 ? -16.930 1.330 11.595 1.00 89.25 204 LEU A CA 1
ATOM 1644 C C . LEU A 1 204 ? -18.328 1.090 12.168 1.00 89.25 204 LEU A C 1
ATOM 1646 O O . LEU A 1 204 ? -18.649 1.651 13.210 1.00 89.25 204 LEU A O 1
ATOM 1650 N N . ASN A 1 205 ? -19.126 0.197 11.580 1.00 86.69 205 ASN A N 1
ATOM 1651 C CA . ASN A 1 205 ? -20.448 -0.132 12.121 1.00 86.69 205 ASN A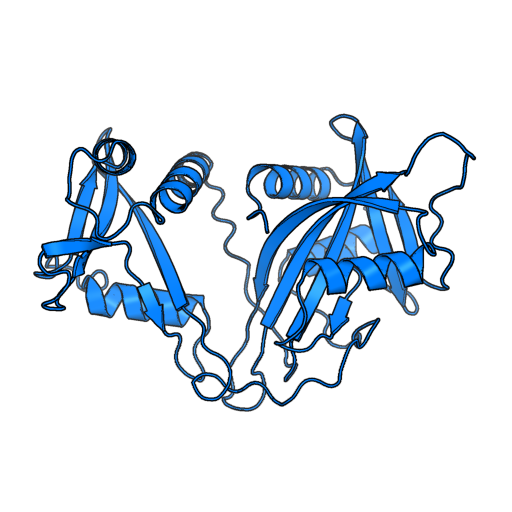 CA 1
ATOM 1652 C C . ASN A 1 205 ? -20.387 -0.761 13.513 1.00 86.69 205 ASN A C 1
ATOM 1654 O O . ASN A 1 205 ? -21.291 -0.549 14.316 1.00 86.69 205 ASN A O 1
ATOM 1658 N N . GLN A 1 206 ? -19.350 -1.541 13.823 1.00 86.00 206 GLN A N 1
ATOM 1659 C CA . GLN A 1 206 ? -19.174 -2.076 15.171 1.00 86.00 206 GLN A CA 1
ATOM 1660 C C . GLN A 1 206 ? -18.746 -1.007 16.177 1.00 86.00 206 GLN A C 1
ATOM 1662 O O . GLN A 1 206 ? -19.100 -1.115 17.349 1.00 86.00 206 GLN A O 1
ATOM 1667 N N . VAL A 1 207 ? -17.952 -0.024 15.750 1.00 88.06 207 VAL A N 1
ATOM 1668 C CA . VAL A 1 207 ? -17.440 1.041 16.620 1.00 88.06 207 VAL A CA 1
ATOM 1669 C C . VAL A 1 207 ? -18.492 2.126 16.853 1.00 88.06 207 VAL A C 1
ATOM 1671 O O . VAL A 1 207 ? -18.734 2.502 17.999 1.00 88.06 207 VAL A O 1
ATOM 1674 N N . PHE A 1 208 ? -19.124 2.615 15.787 1.00 85.12 208 PHE A N 1
ATOM 1675 C CA . PHE A 1 208 ? -20.025 3.770 15.811 1.00 85.12 208 PHE A CA 1
ATOM 1676 C C . PHE A 1 208 ? -21.510 3.388 15.751 1.00 85.12 208 PHE A C 1
ATOM 1678 O O . PHE A 1 208 ? -22.352 4.121 16.268 1.00 85.12 208 PHE A O 1
ATOM 1685 N N . GLY A 1 209 ? -21.843 2.226 15.187 1.00 81.25 209 GLY A N 1
ATOM 1686 C CA . GLY A 1 209 ? -23.213 1.857 14.824 1.00 81.25 209 GLY A CA 1
ATOM 1687 C C . GLY A 1 209 ? -23.528 2.168 13.359 1.00 81.25 209 GLY A C 1
ATOM 1688 O O . GLY A 1 209 ? -22.756 2.834 12.673 1.00 81.25 209 GLY A O 1
ATOM 1689 N N . LEU A 1 210 ? -24.666 1.660 12.879 1.00 77.44 210 LEU A N 1
ATOM 1690 C CA . LEU A 1 210 ? -25.103 1.835 11.490 1.00 77.44 210 LEU A CA 1
ATOM 1691 C C . LEU A 1 210 ? -25.339 3.315 11.153 1.00 77.44 210 LEU A C 1
ATOM 1693 O O . LEU A 1 210 ? -25.913 4.059 11.951 1.00 77.44 210 LEU A O 1
ATOM 1697 N N . ASP A 1 211 ? -24.893 3.706 9.958 1.00 72.81 211 ASP A N 1
ATOM 1698 C CA . ASP A 1 211 ? -25.122 5.003 9.304 1.00 72.81 211 ASP A CA 1
ATOM 1699 C C . ASP A 1 211 ? -24.620 6.252 10.052 1.00 72.81 211 ASP A C 1
ATOM 1701 O O . ASP A 1 211 ? -24.879 7.371 9.615 1.00 72.81 211 ASP A O 1
ATOM 1705 N N . GLN A 1 212 ? -23.866 6.095 11.147 1.00 76.31 212 GLN A N 1
ATOM 1706 C CA . GLN A 1 212 ? -23.333 7.228 11.920 1.00 76.31 212 GLN A CA 1
ATOM 1707 C C . GLN A 1 212 ? -22.145 7.917 11.241 1.00 76.31 212 GLN A C 1
ATOM 1709 O O . GLN A 1 212 ? -21.958 9.121 11.385 1.00 76.31 212 GLN A O 1
ATOM 1714 N N . VAL A 1 213 ? -21.339 7.152 10.509 1.00 81.44 213 VAL A N 1
ATOM 1715 C CA . VAL A 1 213 ? -20.155 7.647 9.804 1.00 81.44 213 VAL A CA 1
ATOM 1716 C C . VAL A 1 213 ? -20.149 7.115 8.379 1.00 81.44 213 VAL A C 1
ATOM 1718 O O . VAL A 1 213 ? -20.577 5.986 8.123 1.00 81.44 213 VAL A O 1
ATOM 1721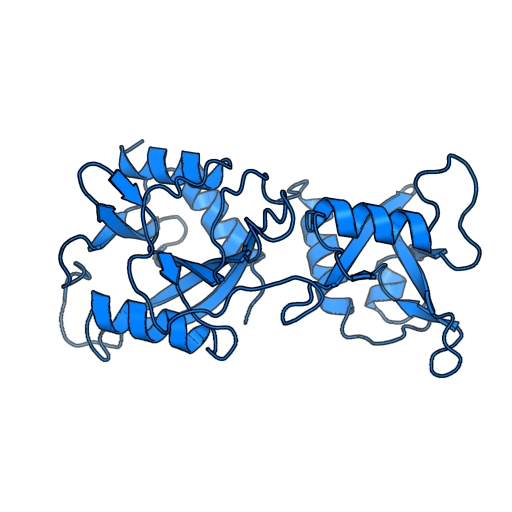 N N . SER A 1 214 ? -19.637 7.916 7.455 1.00 84.12 214 SER A N 1
ATOM 1722 C CA . SER A 1 214 ? -19.299 7.501 6.098 1.00 84.12 214 SER A CA 1
ATOM 1723 C C . SER A 1 214 ? -17.802 7.634 5.846 1.00 84.12 214 SER A C 1
ATOM 1725 O O . SER A 1 214 ? -17.055 8.240 6.616 1.00 84.12 214 SER A O 1
ATOM 1727 N N . LEU A 1 215 ? -17.357 7.003 4.763 1.00 88.62 215 LEU A N 1
ATOM 1728 C CA . LEU A 1 215 ? -15.993 7.103 4.269 1.00 88.62 215 LEU A CA 1
ATOM 1729 C C . LEU A 1 215 ? -15.999 7.919 2.989 1.00 88.62 215 LEU A C 1
ATOM 1731 O O . LEU A 1 215 ? -16.740 7.601 2.059 1.00 88.62 215 LEU A O 1
ATOM 1735 N N . ASN A 1 216 ? -15.156 8.943 2.941 1.00 89.69 216 ASN A N 1
ATOM 1736 C CA . ASN A 1 216 ? -14.917 9.697 1.718 1.00 89.69 216 ASN A CA 1
ATOM 1737 C C . ASN A 1 216 ? -13.935 8.949 0.805 1.00 89.69 216 ASN A C 1
ATOM 1739 O O . ASN A 1 216 ? -14.163 8.799 -0.394 1.00 89.69 216 ASN A O 1
ATOM 1743 N N . GLU A 1 217 ? -12.847 8.437 1.383 1.00 91.50 217 GLU A N 1
ATOM 1744 C CA . GLU A 1 217 ? -11.793 7.757 0.640 1.00 91.50 217 GLU A CA 1
ATOM 1745 C C . GLU A 1 217 ? -11.093 6.698 1.498 1.00 91.50 217 GLU A C 1
ATOM 1747 O O . GLU A 1 217 ? -10.957 6.844 2.716 1.00 91.50 217 GLU A O 1
ATOM 1752 N N . ILE A 1 218 ? -10.631 5.628 0.844 1.00 93.31 218 ILE A N 1
ATOM 1753 C CA . ILE A 1 218 ? -9.747 4.628 1.441 1.00 93.31 218 ILE A CA 1
ATOM 1754 C C . ILE A 1 218 ? -8.478 4.555 0.596 1.00 93.31 218 ILE A C 1
ATOM 1756 O O . ILE A 1 218 ? -8.541 4.462 -0.632 1.00 93.31 218 ILE A O 1
ATOM 1760 N N . LYS A 1 219 ? -7.321 4.582 1.259 1.00 90.69 219 LYS A N 1
ATOM 1761 C CA . LYS A 1 219 ? -6.012 4.428 0.619 1.00 90.69 219 LYS A CA 1
ATOM 1762 C C . LYS A 1 219 ? -5.195 3.341 1.287 1.00 90.69 219 LYS A C 1
ATOM 1764 O O . LYS A 1 219 ? -5.172 3.250 2.509 1.00 90.69 219 LYS A O 1
ATOM 1769 N N . VAL A 1 220 ? -4.459 2.567 0.504 1.00 88.00 220 VAL A N 1
ATOM 1770 C CA . VAL A 1 220 ? -3.390 1.696 0.998 1.00 88.00 220 VAL A CA 1
ATOM 1771 C C . VAL A 1 220 ? -2.120 2.530 1.137 1.00 88.00 220 VAL A C 1
ATOM 1773 O O . VAL A 1 220 ? -1.678 3.169 0.180 1.00 88.00 220 VAL A O 1
ATOM 1776 N N . ILE A 1 221 ? -1.535 2.531 2.335 1.00 84.75 221 ILE A N 1
ATOM 1777 C CA . ILE A 1 221 ? -0.348 3.341 2.656 1.00 84.75 221 ILE A CA 1
ATOM 1778 C C . ILE A 1 221 ? 0.882 2.501 2.999 1.00 84.75 221 ILE A C 1
ATOM 1780 O O . ILE A 1 221 ? 2.001 2.999 2.913 1.00 84.75 221 ILE A O 1
ATOM 1784 N N . SER A 1 222 ? 0.688 1.235 3.377 1.00 79.19 222 SER A N 1
ATOM 1785 C CA . SER A 1 222 ? 1.769 0.285 3.648 1.00 79.19 222 SER A CA 1
ATOM 1786 C C . SER A 1 222 ? 1.282 -1.149 3.452 1.00 79.19 222 SER A C 1
ATOM 1788 O O . SER A 1 222 ? 0.117 -1.453 3.726 1.00 79.19 222 SER A O 1
ATOM 1790 N N . VAL A 1 223 ? 2.191 -2.019 3.015 1.00 79.44 223 VAL A N 1
ATOM 1791 C CA . VAL A 1 223 ? 2.016 -3.473 2.974 1.00 79.44 223 VAL A CA 1
ATOM 1792 C C . VAL A 1 223 ? 3.201 -4.100 3.700 1.00 79.44 223 VAL A C 1
ATOM 1794 O O . VAL A 1 223 ? 4.349 -3.887 3.320 1.00 79.44 223 VAL A O 1
ATOM 1797 N N . GLU A 1 224 ? 2.928 -4.873 4.745 1.00 78.38 224 GLU A N 1
ATOM 1798 C CA . GLU A 1 224 ? 3.946 -5.517 5.580 1.00 78.38 224 GLU A CA 1
ATOM 1799 C C . GLU A 1 224 ? 3.827 -7.043 5.472 1.00 78.38 224 GLU A C 1
ATOM 1801 O O . GLU A 1 224 ? 2.737 -7.589 5.629 1.00 78.38 224 GLU A O 1
ATOM 1806 N N . CYS A 1 225 ? 4.938 -7.744 5.229 1.00 75.25 225 CYS A N 1
ATOM 1807 C CA . CYS A 1 225 ? 5.002 -9.207 5.106 1.00 75.25 225 CYS A CA 1
ATOM 1808 C C . CYS A 1 225 ? 6.344 -9.723 5.657 1.00 75.25 225 CYS A C 1
ATOM 1810 O O . CYS A 1 225 ? 7.387 -9.151 5.336 1.00 75.25 225 CYS A O 1
ATOM 1812 N N . SER A 1 226 ? 6.333 -10.786 6.476 1.00 75.06 226 SER A N 1
ATOM 1813 C CA . SER A 1 226 ? 7.546 -11.486 6.956 1.00 75.06 226 SER A CA 1
ATOM 1814 C C . SER A 1 226 ? 7.431 -12.972 6.656 1.00 75.06 226 SER A C 1
ATOM 1816 O O . SER A 1 226 ? 7.020 -13.729 7.518 1.00 75.06 226 SER A O 1
ATOM 1818 N N . PRO A 1 227 ? 7.797 -13.444 5.465 1.00 70.81 227 PRO A N 1
ATOM 1819 C CA . PRO A 1 227 ? 7.572 -14.839 5.086 1.00 70.81 227 PRO A CA 1
ATOM 1820 C C . PRO A 1 227 ? 8.632 -15.808 5.639 1.00 70.81 227 PRO A C 1
ATOM 1822 O O . PRO A 1 227 ? 8.620 -16.994 5.309 1.00 70.81 227 PRO A O 1
ATOM 1825 N N . LYS A 1 228 ? 9.560 -15.335 6.487 1.00 73.00 228 LYS A N 1
ATOM 1826 C CA . LYS A 1 228 ? 10.613 -16.150 7.113 1.00 73.00 228 LYS A CA 1
ATOM 1827 C C . LYS A 1 228 ? 10.245 -16.500 8.561 1.00 73.00 228 LYS A C 1
ATOM 1829 O O . LYS A 1 228 ? 9.943 -15.586 9.326 1.00 73.00 228 LYS A O 1
ATOM 1834 N N . PRO A 1 229 ? 10.359 -17.772 8.992 1.00 71.88 229 PRO A N 1
ATOM 1835 C CA . PRO A 1 229 ? 10.683 -18.947 8.182 1.00 71.88 229 PRO A CA 1
ATOM 1836 C C . PRO A 1 229 ? 9.475 -19.415 7.349 1.00 71.88 229 PRO A C 1
ATOM 1838 O O . PRO A 1 229 ? 8.328 -19.197 7.745 1.00 71.88 229 PRO A O 1
ATOM 1841 N N . VAL A 1 230 ? 9.754 -20.084 6.222 1.00 72.44 230 VAL A N 1
ATOM 1842 C CA . VAL A 1 230 ? 8.742 -20.612 5.283 1.00 72.44 230 VAL A CA 1
ATOM 1843 C C . VAL A 1 230 ? 7.642 -21.368 6.019 1.00 72.44 230 VAL A C 1
ATOM 1845 O O . VAL A 1 230 ? 7.933 -22.189 6.891 1.00 72.44 230 VAL A O 1
ATOM 1848 N N . GLY A 1 231 ? 6.383 -21.133 5.650 1.00 68.19 231 GLY A N 1
ATOM 1849 C CA . GLY A 1 231 ? 5.245 -21.881 6.182 1.00 68.19 231 GLY A CA 1
ATOM 1850 C C . GLY A 1 231 ? 4.792 -21.429 7.571 1.00 68.19 231 GLY A C 1
ATOM 1851 O O . GLY A 1 231 ? 3.786 -21.936 8.070 1.00 68.19 231 GLY A O 1
ATOM 1852 N N . ARG A 1 232 ? 5.534 -20.530 8.235 1.00 70.06 232 ARG A N 1
ATOM 1853 C CA . ARG A 1 232 ? 5.261 -20.113 9.619 1.00 70.06 232 ARG A CA 1
ATOM 1854 C C . ARG A 1 232 ? 4.660 -18.719 9.713 1.00 70.06 232 ARG A C 1
ATOM 1856 O O . ARG A 1 232 ? 3.758 -18.503 10.516 1.00 70.06 232 ARG A O 1
ATOM 1863 N N . ASN A 1 233 ? 5.185 -17.792 8.921 1.00 71.38 233 ASN A N 1
ATOM 1864 C CA . ASN A 1 233 ? 4.871 -16.371 9.022 1.00 71.38 233 ASN A CA 1
ATOM 1865 C C . ASN A 1 233 ? 4.216 -15.825 7.733 1.00 71.38 233 ASN A C 1
ATOM 1867 O O . ASN A 1 233 ? 4.258 -14.627 7.468 1.00 71.38 233 ASN A O 1
ATOM 1871 N N . ASP A 1 234 ? 3.625 -16.704 6.922 1.00 72.12 234 ASP A N 1
ATOM 1872 C CA . ASP A 1 234 ? 2.946 -16.332 5.681 1.00 72.12 234 ASP A CA 1
ATOM 1873 C C . ASP A 1 234 ? 1.723 -15.431 5.909 1.00 72.12 234 ASP A C 1
ATOM 1875 O O . ASP A 1 234 ? 0.964 -15.625 6.849 1.00 72.12 234 ASP A O 1
ATOM 1879 N N . GLY A 1 235 ? 1.483 -14.493 4.995 1.00 76.94 235 GLY A N 1
ATOM 1880 C CA . GLY A 1 235 ? 0.399 -13.511 5.082 1.00 76.94 235 GLY A CA 1
ATOM 1881 C C . GLY A 1 235 ? 0.922 -12.085 4.965 1.00 76.94 235 GLY A C 1
ATOM 1882 O O . GLY A 1 235 ? 2.108 -11.874 4.70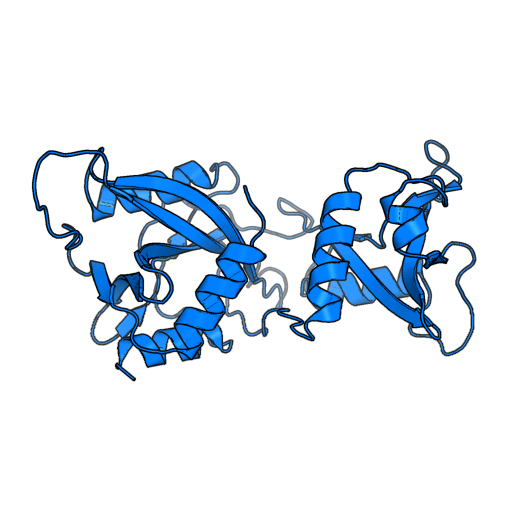5 1.00 76.94 235 GLY A O 1
ATOM 1883 N N . PHE A 1 236 ? 0.035 -11.101 5.115 1.00 79.75 236 PHE A N 1
ATOM 1884 C CA . PHE A 1 236 ? 0.410 -9.689 5.085 1.00 79.75 236 PHE A CA 1
ATOM 1885 C C . PHE A 1 236 ? -0.520 -8.829 5.935 1.00 79.75 236 PHE A C 1
ATOM 1887 O O . PHE A 1 236 ? -1.681 -9.170 6.171 1.00 79.75 236 PHE A O 1
ATOM 1894 N N . CYS A 1 237 ? -0.000 -7.680 6.356 1.00 81.44 237 CYS A N 1
ATOM 1895 C CA . CYS A 1 237 ? -0.777 -6.605 6.942 1.00 81.44 237 CYS A CA 1
ATOM 1896 C C . CYS A 1 237 ? -0.879 -5.447 5.947 1.00 81.44 237 CYS A C 1
ATOM 1898 O O . CYS A 1 237 ? 0.137 -4.870 5.559 1.00 81.44 237 CYS A O 1
ATOM 1900 N N . LEU A 1 238 ? -2.100 -5.079 5.563 1.00 85.62 238 LEU A N 1
ATOM 1901 C CA . LEU A 1 238 ? -2.363 -3.793 4.921 1.00 85.62 238 LEU A CA 1
ATOM 1902 C C . LEU A 1 238 ? -2.509 -2.732 5.995 1.00 85.62 238 LEU A C 1
ATOM 1904 O O . LEU A 1 238 ? -3.250 -2.931 6.956 1.00 85.62 238 LEU A O 1
ATOM 1908 N N . THR A 1 239 ? -1.869 -1.587 5.801 1.00 87.25 239 THR A N 1
ATOM 1909 C CA . THR A 1 239 ? -2.261 -0.373 6.511 1.00 87.25 239 THR A CA 1
ATOM 1910 C C . THR A 1 239 ? -3.090 0.483 5.579 1.00 87.25 239 THR A C 1
ATOM 1912 O O . THR A 1 239 ? -2.615 0.902 4.520 1.00 87.25 239 THR A O 1
ATOM 1915 N N . LEU A 1 240 ? -4.325 0.734 5.991 1.00 92.00 240 LEU A N 1
ATOM 1916 C CA . LEU A 1 240 ? -5.254 1.599 5.292 1.00 92.00 240 LEU A CA 1
ATOM 1917 C C . LEU A 1 240 ? -5.324 2.951 5.983 1.00 92.00 240 LEU A C 1
ATOM 1919 O O . LEU A 1 240 ? -5.386 3.020 7.208 1.00 92.00 240 LEU A O 1
ATOM 1923 N N . LEU A 1 241 ? -5.366 4.008 5.187 1.00 93.62 241 LEU A N 1
ATOM 1924 C CA . LEU A 1 241 ? -5.802 5.326 5.606 1.00 93.62 241 LEU A CA 1
ATOM 1925 C C . LEU A 1 241 ? -7.262 5.499 5.182 1.00 93.62 241 LEU A C 1
ATOM 1927 O O . LEU A 1 241 ? -7.606 5.232 4.030 1.00 93.62 241 LEU A O 1
ATOM 1931 N N . CYS A 1 242 ? -8.120 5.907 6.109 1.00 95.00 242 CYS A N 1
ATOM 1932 C CA . CYS A 1 242 ? -9.557 6.033 5.894 1.00 95.00 242 CYS A CA 1
ATOM 1933 C C . CYS A 1 242 ? -10.023 7.431 6.304 1.00 95.00 242 CYS A C 1
ATOM 1935 O O . CYS A 1 242 ? -9.900 7.797 7.472 1.00 95.00 242 CYS A O 1
ATOM 1937 N N . ASP A 1 243 ? -10.553 8.188 5.347 1.00 93.62 243 ASP A N 1
ATOM 1938 C CA . ASP A 1 243 ? -11.069 9.540 5.569 1.00 93.62 243 ASP A CA 1
ATOM 1939 C C . ASP A 1 243 ? -12.515 9.469 6.075 1.00 93.62 243 ASP A C 1
ATOM 1941 O O . ASP A 1 243 ? -13.430 9.122 5.316 1.00 93.62 243 ASP A O 1
ATOM 1945 N N . LEU A 1 244 ? -12.709 9.725 7.371 1.00 90.06 244 LEU A N 1
ATOM 1946 C CA . LEU A 1 244 ? -14.018 9.694 8.017 1.00 90.06 244 LEU A CA 1
ATOM 1947 C C . LEU A 1 244 ? -14.786 10.984 7.764 1.00 90.06 244 LEU A C 1
ATOM 1949 O O . LEU A 1 244 ? -14.294 12.086 8.010 1.00 90.06 244 LEU A O 1
ATOM 1953 N N . ARG A 1 245 ? -16.055 10.823 7.395 1.00 84.44 245 ARG A N 1
ATOM 1954 C CA . ARG A 1 245 ? -17.019 11.909 7.286 1.00 84.44 245 ARG A CA 1
ATOM 1955 C C . ARG A 1 245 ? -18.246 11.617 8.141 1.00 84.44 245 ARG A C 1
ATOM 1957 O O . ARG A 1 245 ? -18.722 10.486 8.218 1.00 84.44 245 ARG A O 1
ATOM 1964 N N . GLU A 1 246 ? -18.762 12.648 8.792 1.00 75.75 246 GLU A N 1
ATOM 1965 C CA . GLU A 1 246 ? -20.049 12.578 9.482 1.00 75.75 246 GLU A CA 1
ATOM 1966 C C . GLU A 1 246 ? -21.186 12.597 8.451 1.00 75.75 246 GLU A C 1
ATOM 1968 O O . GLU A 1 246 ? -21.147 13.360 7.482 1.00 75.75 246 GLU A O 1
ATOM 1973 N N . ASN A 1 247 ? -22.197 11.746 8.641 1.00 68.19 247 ASN A N 1
ATOM 1974 C CA . ASN A 1 247 ? -23.411 11.776 7.827 1.00 68.19 247 ASN A CA 1
ATOM 1975 C C . ASN A 1 247 ? -24.385 12.830 8.388 1.00 68.19 247 ASN A C 1
ATOM 1977 O O . ASN A 1 247 ? -25.060 12.575 9.376 1.00 68.19 247 ASN A O 1
ATOM 1981 N N . ASP A 1 248 ? -24.402 13.997 7.745 1.00 57.75 248 ASP A N 1
ATOM 1982 C CA . ASP A 1 248 ? -25.334 15.141 7.808 1.00 57.75 248 ASP A CA 1
ATOM 1983 C C . ASP A 1 248 ? -26.227 15.400 9.056 1.00 57.75 248 ASP A C 1
ATOM 1985 O O . ASP A 1 248 ? -27.162 14.668 9.394 1.00 57.75 248 ASP A O 1
ATOM 1989 N N . ASP A 1 249 ? -26.001 16.597 9.615 1.00 46.88 249 ASP A N 1
ATOM 1990 C CA . ASP A 1 249 ? -26.925 17.591 10.192 1.00 46.88 249 ASP A CA 1
ATOM 1991 C C . ASP A 1 249 ? -27.840 17.270 11.382 1.00 46.88 249 ASP A C 1
ATOM 1993 O O . ASP A 1 249 ? -28.446 18.186 11.952 1.00 46.88 249 ASP A O 1
ATOM 1997 N N . ARG A 1 250 ? -27.949 16.021 11.838 1.00 42.44 250 ARG A N 1
ATOM 1998 C CA . ARG A 1 250 ? -28.733 15.703 13.043 1.00 42.44 250 ARG A CA 1
ATOM 1999 C C . ARG A 1 250 ? -27.853 15.150 14.143 1.00 42.44 250 ARG A C 1
ATOM 2001 O O . ARG A 1 250 ? -27.630 13.950 14.212 1.00 42.44 250 ARG A O 1
ATOM 2008 N N . LEU A 1 251 ? -27.558 16.051 15.079 1.00 39.62 251 LEU A N 1
ATOM 2009 C CA . LEU A 1 251 ? -27.015 15.836 16.421 1.00 39.62 251 LEU A CA 1
ATOM 2010 C C . LEU A 1 251 ? -25.494 15.978 16.499 1.00 39.62 251 LEU A C 1
ATOM 2012 O O . LEU A 1 251 ? -24.745 15.244 15.869 1.00 39.62 251 LEU A O 1
ATOM 2016 N N . ASN A 1 252 ? -25.080 16.878 17.393 1.00 40.88 252 ASN A N 1
ATOM 2017 C CA . ASN A 1 252 ? -23.774 16.926 18.047 1.00 40.88 252 ASN A CA 1
ATOM 2018 C C . ASN A 1 252 ? -23.508 15.608 18.801 1.00 40.88 252 ASN A C 1
ATOM 2020 O O . ASN A 1 252 ? -23.490 15.578 20.034 1.00 40.88 252 ASN A O 1
ATOM 2024 N N . VAL A 1 253 ? -23.394 14.488 18.094 1.00 47.25 253 VAL A N 1
ATOM 2025 C CA . VAL A 1 253 ? -22.961 13.229 18.685 1.00 47.25 253 VAL A CA 1
ATOM 2026 C C . VAL A 1 253 ? -21.449 13.293 18.671 1.00 47.25 253 VAL A C 1
ATOM 2028 O O . VAL A 1 253 ? -20.834 13.179 17.616 1.00 47.25 253 VAL A O 1
ATOM 2031 N N . SER A 1 254 ? -20.861 13.509 19.849 1.00 53.75 254 SER A N 1
ATOM 2032 C CA . SER A 1 254 ? -19.445 13.216 20.061 1.00 53.75 254 SER A CA 1
ATOM 2033 C C . SER A 1 254 ? -19.155 11.862 19.415 1.00 53.75 254 SER A C 1
ATOM 2035 O O . SER A 1 254 ? -19.831 10.878 19.734 1.00 53.75 254 SER A O 1
ATOM 2037 N N . LEU A 1 255 ? -18.184 11.803 18.503 1.00 57.91 255 LEU A N 1
ATOM 2038 C CA . LEU A 1 255 ? -17.708 10.564 17.887 1.00 57.91 255 LEU A CA 1
ATOM 2039 C C . LEU A 1 255 ? -16.957 9.677 18.906 1.00 57.91 255 LEU A C 1
ATOM 2041 O O . LEU A 1 255 ? -16.026 8.953 18.560 1.00 57.91 255 LEU A O 1
ATOM 2045 N N . ASP A 1 256 ? -17.355 9.707 20.176 1.00 60.25 256 ASP A N 1
ATOM 2046 C CA . ASP A 1 256 ? -16.893 8.782 21.192 1.00 60.25 256 ASP A CA 1
ATOM 2047 C C . ASP A 1 256 ? -17.404 7.394 20.816 1.00 60.25 256 ASP A C 1
ATOM 2049 O O . ASP A 1 256 ? -18.583 7.068 20.992 1.00 60.25 256 ASP A O 1
ATOM 2053 N N . GLY A 1 257 ? -16.512 6.597 20.218 1.00 60.66 257 GLY A N 1
ATOM 2054 C CA . GLY A 1 257 ? -16.765 5.225 19.797 1.00 60.66 257 GLY A CA 1
ATOM 2055 C C . GLY A 1 257 ? -17.610 4.494 20.837 1.00 60.66 257 GLY A C 1
ATOM 2056 O O . GLY A 1 257 ? -17.200 4.292 21.977 1.00 60.66 257 GLY A O 1
ATOM 2057 N N . ARG A 1 258 ? -18.824 4.094 20.449 1.00 61.84 258 ARG A N 1
ATOM 2058 C CA . ARG A 1 258 ? -19.827 3.534 21.370 1.00 61.84 258 ARG A CA 1
ATOM 2059 C C . ARG A 1 258 ? -19.407 2.174 21.937 1.00 61.84 258 ARG A C 1
ATOM 2061 O O . ARG A 1 258 ? -20.012 1.679 22.887 1.00 61.84 258 ARG A O 1
ATOM 2068 N N . LYS A 1 259 ? -18.381 1.550 21.349 1.00 72.12 259 LYS A N 1
ATOM 2069 C CA . LYS A 1 259 ? -17.826 0.259 21.759 1.00 72.12 259 LYS A CA 1
ATOM 2070 C C . LYS A 1 259 ? -16.677 0.439 22.752 1.00 72.12 259 LYS A C 1
ATOM 2072 O O . LYS A 1 259 ? -15.698 1.124 22.470 1.00 72.12 259 LYS A O 1
ATOM 2077 N N . ALA A 1 260 ? -16.754 -0.281 23.873 1.00 70.94 260 ALA A N 1
ATOM 2078 C CA . ALA A 1 260 ? -15.731 -0.277 24.916 1.00 70.94 260 ALA A CA 1
ATOM 2079 C C . ALA A 1 260 ? -14.315 -0.479 24.345 1.00 70.94 260 ALA A C 1
ATOM 2081 O O . ALA A 1 260 ? -14.039 -1.464 23.648 1.00 70.94 260 ALA A O 1
ATOM 2082 N N . GLY A 1 261 ? -13.428 0.466 24.664 1.00 84.19 261 GLY A N 1
ATOM 2083 C CA . GLY A 1 261 ? -12.030 0.470 24.245 1.00 84.19 261 GLY A CA 1
ATOM 2084 C C . GLY A 1 261 ? -11.756 1.140 22.899 1.00 84.19 261 GLY A C 1
ATOM 2085 O O . GLY A 1 261 ? -10.624 1.060 22.458 1.00 84.19 261 GLY A O 1
ATOM 2086 N N . TYR A 1 262 ? -12.722 1.768 22.227 1.00 89.12 262 TYR A N 1
ATOM 2087 C CA . TYR A 1 262 ? -12.436 2.652 21.089 1.00 89.12 262 TYR A CA 1
ATOM 2088 C C . TYR A 1 262 ? -12.655 4.113 21.474 1.00 89.12 262 TYR A C 1
ATOM 2090 O O . TYR A 1 262 ? -13.589 4.414 22.211 1.00 89.12 262 TYR A O 1
ATOM 2098 N N . SER A 1 263 ? -11.815 5.011 20.968 1.00 87.44 263 SER A N 1
ATOM 2099 C CA . SER A 1 263 ? -11.983 6.454 21.146 1.00 87.44 263 SER A CA 1
ATOM 2100 C C . SER A 1 263 ? -11.405 7.229 19.970 1.00 87.44 263 SER A C 1
ATOM 2102 O O . SER A 1 263 ? -10.505 6.742 19.282 1.00 87.44 263 SER A O 1
ATOM 2104 N N . ILE A 1 264 ? -11.931 8.430 19.742 1.00 88.69 264 ILE A N 1
ATOM 2105 C CA . ILE A 1 264 ? -11.318 9.405 18.845 1.00 88.69 264 ILE A CA 1
ATOM 2106 C C . ILE A 1 264 ? -10.423 10.323 19.675 1.00 88.69 264 ILE A C 1
ATOM 2108 O O . ILE A 1 264 ? -10.818 10.753 20.757 1.00 88.69 264 ILE A O 1
ATOM 2112 N N . GLN A 1 265 ? -9.198 10.562 19.208 1.00 89.25 265 GLN A N 1
ATOM 2113 C CA . GLN A 1 265 ? -8.216 11.386 19.918 1.00 89.25 265 GLN A CA 1
ATOM 2114 C C . GLN A 1 265 ? -7.566 12.399 18.977 1.00 89.25 265 GLN A C 1
ATOM 2116 O O . GLN A 1 265 ? -7.208 12.058 17.847 1.00 89.25 265 GLN A O 1
ATOM 2121 N N . ASP A 1 266 ? -7.406 13.629 19.467 1.00 90.88 266 ASP A N 1
ATOM 2122 C CA . ASP A 1 266 ? -6.719 14.726 18.781 1.00 90.88 266 ASP A CA 1
ATOM 2123 C C . ASP A 1 266 ? -5.238 14.414 18.587 1.00 90.88 266 ASP A C 1
ATOM 2125 O O . ASP A 1 266 ? -4.542 14.096 19.546 1.00 90.88 266 ASP A O 1
ATOM 2129 N N . VAL A 1 267 ? -4.729 14.576 17.369 1.00 90.62 267 VAL A N 1
ATOM 2130 C CA . VAL A 1 267 ? -3.301 14.452 17.071 1.00 90.62 267 VAL A CA 1
ATOM 2131 C C . VAL A 1 267 ? -2.601 15.771 17.394 1.00 90.62 267 VAL A C 1
ATOM 2133 O O . VAL A 1 267 ? -2.809 16.776 16.715 1.00 90.62 267 VAL A O 1
ATOM 2136 N N . ASN A 1 268 ? -1.721 15.756 18.393 1.00 90.00 268 ASN A N 1
ATOM 2137 C CA . ASN A 1 268 ? -0.953 16.924 18.829 1.00 90.00 268 ASN A CA 1
ATOM 2138 C C . ASN A 1 268 ? 0.472 16.933 18.251 1.00 90.00 268 ASN A C 1
ATOM 2140 O O . ASN A 1 268 ? 1.136 17.970 18.203 1.00 90.00 268 ASN A O 1
ATOM 2144 N N . SER A 1 269 ? 0.969 15.778 17.810 1.00 89.19 269 SER A N 1
ATOM 2145 C CA . SER A 1 269 ? 2.307 15.637 17.250 1.00 89.19 269 SER A CA 1
ATOM 2146 C C . SER A 1 269 ? 2.402 16.071 15.783 1.00 89.19 269 SER A C 1
ATOM 2148 O O . SER A 1 269 ? 1.830 15.445 14.886 1.00 89.19 269 SER A O 1
ATOM 2150 N N . GLN A 1 270 ? 3.249 17.072 15.522 1.00 87.94 270 GLN A N 1
ATOM 2151 C CA . GLN A 1 270 ? 3.537 17.574 14.173 1.00 87.94 270 GLN A CA 1
ATOM 2152 C C . GLN A 1 270 ? 4.117 16.507 13.231 1.00 87.94 270 GLN A C 1
ATOM 2154 O O . GLN A 1 270 ? 3.861 16.532 12.026 1.00 87.94 270 GLN A O 1
ATOM 2159 N N . ASP A 1 271 ? 4.875 15.553 13.764 1.00 85.50 271 ASP A N 1
ATOM 2160 C CA . ASP A 1 271 ? 5.464 14.468 12.979 1.00 85.50 271 ASP A CA 1
ATOM 2161 C C . ASP A 1 271 ? 4.392 13.452 12.529 1.00 85.50 271 ASP A C 1
ATOM 2163 O O . ASP A 1 271 ? 4.443 12.970 11.393 1.00 85.50 271 ASP A O 1
ATOM 2167 N N . ILE A 1 272 ? 3.384 13.162 13.371 1.00 86.50 272 ILE A N 1
ATOM 2168 C CA . ILE A 1 272 ? 2.230 12.327 12.978 1.00 86.50 272 ILE A CA 1
ATOM 2169 C C . ILE A 1 272 ? 1.407 13.064 11.925 1.00 86.50 272 ILE A C 1
ATOM 2171 O O . ILE A 1 272 ? 1.097 12.479 10.889 1.00 86.50 272 ILE A O 1
ATOM 2175 N N . ILE A 1 273 ? 1.107 14.347 12.150 1.00 90.25 273 ILE A N 1
ATOM 2176 C CA . ILE A 1 273 ? 0.372 15.194 11.197 1.00 90.25 273 ILE A CA 1
ATOM 2177 C C . ILE A 1 273 ? 1.067 15.181 9.831 1.00 90.25 273 ILE A C 1
ATOM 2179 O O . ILE A 1 273 ? 0.447 14.873 8.818 1.00 90.25 273 ILE A O 1
ATOM 2183 N N . SER A 1 274 ? 2.383 15.407 9.807 1.00 86.88 274 SER A N 1
ATOM 2184 C CA . SER A 1 274 ? 3.177 15.412 8.572 1.00 86.88 274 SER A CA 1
ATOM 2185 C C . SER A 1 274 ? 3.159 14.062 7.844 1.00 86.88 274 SER A C 1
ATOM 2187 O O . SER A 1 274 ? 3.245 14.015 6.615 1.00 86.88 274 SER A O 1
ATOM 2189 N N . ARG A 1 275 ? 3.050 12.948 8.579 1.00 85.44 275 ARG A N 1
ATOM 2190 C CA . ARG A 1 275 ? 2.880 11.611 7.993 1.00 85.44 275 ARG A CA 1
ATOM 2191 C C . ARG A 1 275 ? 1.480 11.398 7.436 1.00 85.44 275 ARG A C 1
ATOM 2193 O O . ARG A 1 275 ? 1.376 10.877 6.331 1.00 85.44 275 ARG A O 1
ATOM 2200 N N . ILE A 1 276 ? 0.439 11.808 8.159 1.00 89.12 276 ILE A N 1
ATOM 2201 C CA . ILE A 1 276 ? -0.946 11.737 7.679 1.00 89.12 276 ILE A CA 1
ATOM 2202 C C . ILE A 1 276 ? -1.082 12.535 6.384 1.00 89.12 276 ILE A C 1
ATOM 2204 O O . ILE A 1 276 ? -1.550 11.982 5.398 1.00 89.12 276 ILE A O 1
ATOM 2208 N N . GLU A 1 277 ? -0.578 13.768 6.335 1.00 89.88 277 GLU A N 1
ATOM 2209 C CA . GLU A 1 277 ? -0.570 14.589 5.115 1.00 89.88 277 GLU A CA 1
ATOM 2210 C C . GLU A 1 277 ? 0.162 13.902 3.959 1.00 89.88 277 GLU A C 1
ATOM 2212 O O . GLU A 1 277 ? -0.359 13.790 2.849 1.00 89.88 277 GLU A O 1
ATOM 2217 N N . SER A 1 278 ? 1.344 13.342 4.232 1.00 84.94 278 SER A N 1
ATOM 2218 C CA . SER A 1 278 ? 2.082 12.564 3.236 1.00 84.94 278 SER A CA 1
ATOM 2219 C C . SER A 1 278 ? 1.271 11.364 2.732 1.00 84.94 278 SER A C 1
ATOM 2221 O O . SER A 1 278 ? 1.328 11.024 1.553 1.00 84.94 278 SER A O 1
ATOM 2223 N N . TRP A 1 279 ? 0.520 10.692 3.596 1.00 87.81 279 TRP A N 1
ATOM 2224 C CA . TRP A 1 279 ? -0.325 9.572 3.201 1.00 87.81 279 TRP A CA 1
ATOM 2225 C C . TRP A 1 279 ? -1.591 10.002 2.459 1.00 87.81 279 TRP A C 1
ATOM 2227 O O . TRP A 1 279 ? -2.020 9.295 1.549 1.00 87.81 279 TRP A O 1
ATOM 2237 N N . ILE A 1 280 ? -2.169 11.155 2.799 1.00 88.81 280 ILE A N 1
ATOM 2238 C CA . ILE A 1 280 ? -3.281 11.758 2.059 1.00 88.81 280 ILE A CA 1
ATOM 2239 C C . ILE A 1 280 ? -2.826 12.072 0.638 1.00 88.81 280 ILE A C 1
ATOM 2241 O O . ILE A 1 280 ? -3.526 11.720 -0.308 1.00 88.81 280 ILE A O 1
ATOM 2245 N N . GLN A 1 281 ? -1.648 12.669 0.470 1.00 84.56 281 GLN A N 1
ATOM 2246 C CA . GLN A 1 281 ? -1.126 13.014 -0.850 1.00 84.56 281 GLN A CA 1
ATOM 2247 C C . GLN A 1 281 ? -0.764 11.769 -1.667 1.00 84.56 281 GLN A C 1
ATOM 2249 O O . GLN A 1 281 ? -1.140 11.663 -2.830 1.00 84.56 281 GLN A O 1
ATOM 2254 N N . PHE A 1 282 ? -0.058 10.812 -1.060 1.00 78.88 282 PHE A N 1
ATOM 2255 C CA . PHE A 1 282 ? 0.619 9.760 -1.817 1.00 78.88 282 PHE A CA 1
ATOM 2256 C C . PHE A 1 282 ? 0.065 8.344 -1.635 1.00 78.88 282 PHE A C 1
ATOM 2258 O O . PHE A 1 282 ? 0.596 7.413 -2.246 1.00 78.88 282 PHE A O 1
ATOM 2265 N N . GLY A 1 283 ? -0.928 8.133 -0.773 1.00 78.25 283 GLY A N 1
ATOM 2266 C CA . GLY A 1 283 ? -1.545 6.822 -0.581 1.00 78.25 283 GLY A CA 1
ATOM 2267 C C . GLY A 1 283 ? -2.190 6.302 -1.869 1.00 78.25 283 GLY A C 1
ATOM 2268 O O . GLY A 1 283 ? -2.726 7.072 -2.665 1.00 78.25 283 GLY A O 1
ATOM 2269 N N . CYS A 1 284 ? -2.159 4.986 -2.073 1.00 81.06 284 CYS A N 1
ATOM 2270 C CA . CYS A 1 284 ? -2.779 4.365 -3.240 1.00 81.06 284 CYS A CA 1
ATOM 2271 C C . CYS A 1 284 ? -4.285 4.227 -3.007 1.00 81.06 284 CYS A C 1
ATOM 2273 O O . CYS A 1 284 ? -4.695 3.503 -2.100 1.00 81.06 284 CYS A O 1
ATOM 2275 N N . LYS A 1 285 ? -5.103 4.931 -3.792 1.00 84.81 285 LYS A N 1
ATOM 2276 C CA . LYS A 1 285 ? -6.565 4.835 -3.710 1.00 84.81 285 LYS A CA 1
ATOM 2277 C C . LYS A 1 285 ? -7.032 3.440 -4.130 1.00 84.81 285 LYS A C 1
ATOM 2279 O O . LYS A 1 285 ? -6.539 2.906 -5.122 1.00 84.81 285 LYS A O 1
ATOM 2284 N N . ILE A 1 286 ? -7.985 2.888 -3.384 1.00 80.69 286 ILE A N 1
ATOM 2285 C CA . ILE A 1 286 ? -8.664 1.621 -3.698 1.00 80.69 286 ILE A CA 1
ATOM 2286 C C . ILE A 1 286 ? -10.139 1.823 -4.022 1.00 80.69 286 ILE A C 1
ATOM 2288 O O . ILE A 1 286 ? -10.714 2.838 -3.566 1.00 80.69 286 ILE A O 1
#